Protein AF-A0A200HYK9-F1 (afdb_monomer)

Nearest PDB structures (foldseek):
  7tut-assembly1_6  TM=2.376E-01  e=6.939E+00  Canis lupus

pLDDT: mean 92.22, std 7.1, range [61.53, 98.75]

Organism: NCBI:txid44008

Foldseek 3Di:
DVLLVVLLVVLLVLLQQLLVQLVVQLVVQCVPPVPDCCSNHLVSLCCRQPVVVVVVCVVVVPDWPQDQDPVLVVVLVVLLVVVLVVCCVPPVDPVLNVVLVSLLSNLVRNLCSLVGPSLRSNVVPDVDLLVSLQSSQCSCLCSNPVVDDPVCSVPPSSVLSSVQSVVCVVPVHNSVSSSVRSVVSSVVVVD

Solvent-accessible surface area (backbone atoms only — not comparable to full-atom values): 9661 Å² total; per-residue (Å²): 109,72,67,48,54,50,37,51,53,51,41,52,50,51,36,44,52,23,44,52,40,27,54,53,38,26,58,55,25,47,76,77,37,80,83,43,63,56,57,30,47,39,49,19,40,37,48,18,38,34,48,44,54,51,50,53,33,58,74,71,65,57,84,63,85,63,71,74,51,74,66,46,50,51,51,53,53,50,52,52,53,49,52,36,51,52,47,34,72,76,67,70,39,70,69,61,34,53,49,47,54,38,33,43,50,48,21,49,15,48,35,41,36,43,53,25,44,38,30,44,52,37,48,77,67,39,92,50,64,69,57,33,24,53,51,36,10,47,43,47,17,53,45,53,38,60,91,50,62,67,65,55,24,59,69,50,38,26,54,49,29,36,52,36,35,50,42,23,68,79,67,76,32,52,61,64,27,22,53,54,46,18,48,50,55,46,50,73,70,76,105

Radius of gyration: 16.59 Å; Cα contacts (8 Å, |Δi|>4): 219; chains: 1; bounding box: 38×35×44 Å

InterPro domains:
  IPR003675 CAAX prenyl protease 2/Lysostaphin resistance protein A-like domain [PF02517] (95-187)

Sequence (191 aa):
MKNFIESILYSLSLSIISGLFVVLTMLVSKIYFFDDIFFQMSVPTVISIFLIPYMINRYHKIRYTCYISSRNIIVVLTSMCISFFVVYLVYNQANLVLLCFHFFLVAISEEYLYRGIIYFRLSEEIKSEIFVVLISSCIFAFFGHMGEPFYYNLIYRFPLGILFGFLRVKTGGITYPIIVHAFYNIIITIW

Secondary structure (DSSP, 8-state):
-HHHHHHHHHHHHHHHHHHHHHHHHHHHHHHH-TT-HIIIIIHHHIIIIIIHHHHHHHHTT--------HHHHHHHHHHHHHHHHHHHHHH--HHHHHHHHHHHHHHHHHHIIIIIIIIHHHHHH-S-HHHHHHHHHHIIIIITTTTS-HHHIIIIIHHHHHHHHHHHHHHTSSHHHHHHHHHHHHHHHH-

Structure (mmCIF, N/CA/C/O backbone):
data_AF-A0A200HYK9-F1
#
_entry.id   AF-A0A200HYK9-F1
#
loop_
_atom_site.group_PDB
_atom_site.id
_atom_site.type_symbol
_atom_site.label_atom_id
_atom_site.label_alt_id
_atom_site.label_comp_id
_atom_site.label_asym_id
_atom_site.label_entity_id
_atom_site.label_seq_id
_atom_site.pdbx_PDB_ins_code
_atom_site.Cartn_x
_atom_site.Cartn_y
_atom_site.Cartn_z
_atom_site.occupancy
_atom_site.B_iso_or_equiv
_atom_site.auth_seq_id
_atom_site.auth_comp_id
_atom_site.auth_asym_id
_atom_site.auth_atom_id
_atom_site.pdbx_PDB_model_num
ATOM 1 N N . MET A 1 1 ? -17.501 7.248 20.341 1.00 62.69 1 MET A N 1
ATOM 2 C CA . MET A 1 1 ? -17.530 8.252 19.248 1.00 62.69 1 MET A CA 1
ATOM 3 C C . MET A 1 1 ? -16.230 9.038 19.136 1.00 62.69 1 MET A C 1
ATOM 5 O O . MET A 1 1 ? -15.696 9.075 18.039 1.00 62.69 1 MET A O 1
ATOM 9 N N . LYS A 1 2 ? -15.693 9.616 20.223 1.00 71.88 2 LYS A N 1
ATOM 10 C CA . LYS A 1 2 ? -14.427 10.375 20.193 1.00 71.88 2 LYS A CA 1
ATOM 11 C C . LYS A 1 2 ? -13.252 9.576 19.590 1.00 71.88 2 LYS A C 1
ATOM 13 O O . LYS A 1 2 ? -12.681 10.010 18.599 1.00 71.88 2 LYS A O 1
ATOM 18 N N . ASN A 1 3 ? -13.014 8.358 20.079 1.00 84.12 3 ASN A N 1
ATOM 19 C CA . ASN A 1 3 ? -11.918 7.498 19.605 1.00 84.12 3 ASN A CA 1
ATOM 20 C C . ASN A 1 3 ? -12.062 7.058 18.132 1.00 84.12 3 ASN A C 1
ATOM 22 O O . ASN A 1 3 ? -11.078 6.984 17.402 1.00 84.12 3 ASN A O 1
ATOM 26 N N . PHE A 1 4 ? -13.295 6.839 17.661 1.00 88.62 4 PHE A N 1
ATOM 27 C CA . PHE A 1 4 ? -13.579 6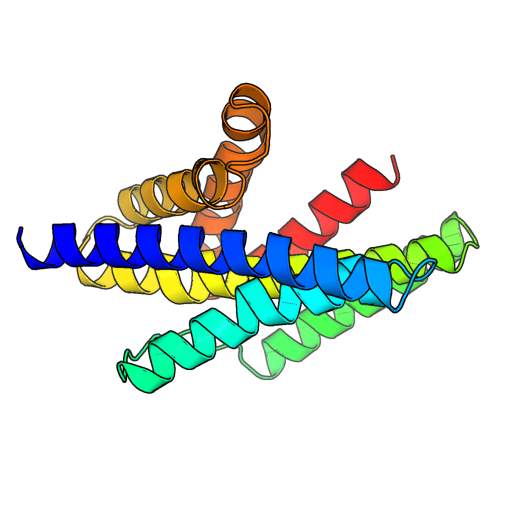.522 16.255 1.00 88.62 4 PHE A CA 1
ATOM 28 C C . PHE A 1 4 ? -13.198 7.677 15.318 1.00 88.62 4 PHE A C 1
ATOM 30 O O . PHE A 1 4 ? -12.522 7.463 14.312 1.00 88.62 4 PHE A O 1
ATOM 37 N N . ILE A 1 5 ? -13.595 8.907 15.664 1.00 91.75 5 ILE A N 1
ATOM 38 C CA . ILE A 1 5 ? -13.244 10.102 14.883 1.00 91.75 5 ILE A CA 1
ATOM 39 C C . ILE A 1 5 ? -11.724 10.289 14.878 1.00 91.75 5 ILE A C 1
ATOM 41 O O . ILE A 1 5 ? -11.141 10.517 13.822 1.00 91.75 5 ILE A O 1
ATOM 45 N N . GLU A 1 6 ? -11.073 10.126 16.030 1.00 92.06 6 GLU A N 1
ATOM 46 C CA . GLU A 1 6 ? -9.612 10.195 16.141 1.00 92.06 6 GLU A CA 1
ATOM 47 C C . GLU A 1 6 ? -8.914 9.148 15.258 1.00 92.06 6 GLU A C 1
ATOM 49 O O . GLU A 1 6 ? -7.945 9.475 14.578 1.00 92.06 6 GLU A O 1
ATOM 54 N N . SER A 1 7 ? -9.425 7.914 15.194 1.00 92.31 7 SER A N 1
ATOM 55 C CA . SER A 1 7 ? -8.889 6.862 14.319 1.00 92.31 7 SER A CA 1
ATOM 56 C C . SER A 1 7 ? -8.980 7.225 12.833 1.00 92.31 7 SER A C 1
ATOM 58 O O . SER A 1 7 ? -8.033 6.993 12.074 1.00 92.31 7 SER A O 1
ATOM 60 N N . ILE A 1 8 ? -10.104 7.804 12.403 1.00 95.00 8 ILE A N 1
ATOM 61 C CA . ILE A 1 8 ? -10.274 8.264 11.020 1.00 95.00 8 ILE A CA 1
ATOM 62 C C . ILE A 1 8 ? -9.328 9.428 10.728 1.00 95.00 8 ILE A C 1
ATOM 64 O O . ILE A 1 8 ? -8.588 9.371 9.749 1.00 95.00 8 ILE A O 1
ATOM 68 N N . LEU A 1 9 ? -9.305 10.453 11.584 1.00 95.56 9 LEU A N 1
ATOM 69 C CA . LEU A 1 9 ? -8.444 11.625 11.406 1.00 95.56 9 LEU A CA 1
ATOM 70 C C . LEU A 1 9 ? -6.967 11.238 11.363 1.00 95.56 9 LEU A C 1
ATOM 72 O O . LEU A 1 9 ? -6.229 11.737 10.515 1.00 95.56 9 LEU A O 1
ATOM 76 N N . TYR A 1 10 ? -6.546 10.312 12.224 1.00 94.25 10 TYR A N 1
ATOM 77 C CA . TYR A 1 10 ? -5.194 9.771 12.205 1.00 94.25 10 TYR A CA 1
ATOM 78 C C . TYR A 1 10 ? -4.878 9.091 10.867 1.00 94.25 10 TYR A C 1
ATOM 80 O O . TYR A 1 10 ? -3.865 9.393 10.241 1.00 94.25 10 TYR A O 1
ATOM 88 N N . SER A 1 11 ? -5.774 8.221 10.396 1.00 95.88 11 SER A N 1
ATOM 89 C CA . SER A 1 11 ? -5.596 7.476 9.143 1.00 95.88 11 SER A CA 1
ATOM 90 C C . SER A 1 11 ? -5.521 8.393 7.919 1.00 95.88 11 SER A C 1
ATOM 92 O O . SER A 1 11 ? -4.668 8.205 7.052 1.00 95.88 11 SER A O 1
ATOM 94 N N . LEU A 1 12 ? -6.379 9.417 7.871 1.00 97.25 12 LEU A N 1
ATOM 95 C CA . LEU A 1 12 ? -6.357 10.448 6.834 1.00 97.25 12 LEU A CA 1
ATOM 96 C C . LEU A 1 12 ? -5.060 11.258 6.881 1.00 97.25 12 LEU A C 1
ATOM 98 O O . LEU A 1 12 ? -4.411 11.435 5.853 1.00 97.25 12 LEU A O 1
ATOM 102 N N . SER A 1 13 ? -4.656 11.699 8.075 1.00 95.75 13 SER A N 1
ATOM 103 C CA . SER A 1 13 ? -3.422 12.468 8.264 1.00 95.75 13 SER A CA 1
ATOM 104 C C . SER A 1 13 ? -2.206 11.677 7.796 1.00 95.75 13 SER A C 1
ATOM 106 O O . SER A 1 13 ? -1.368 12.214 7.081 1.00 95.75 13 SER A O 1
ATOM 108 N N . LEU A 1 14 ? -2.135 10.390 8.139 1.00 95.56 14 LEU A N 1
ATOM 109 C CA . LEU A 1 14 ? -1.039 9.515 7.740 1.00 95.56 14 LEU A CA 1
ATOM 110 C C . LEU A 1 14 ? -0.962 9.361 6.214 1.00 95.56 14 LEU A C 1
ATOM 112 O O . LEU A 1 14 ? 0.115 9.503 5.645 1.00 95.56 14 LEU A O 1
ATOM 116 N N . SER A 1 15 ? -2.105 9.146 5.553 1.00 96.94 15 SER A N 1
ATOM 117 C CA . SER A 1 15 ? -2.190 9.051 4.090 1.00 96.94 15 SER A CA 1
ATOM 118 C C . SER A 1 15 ? -1.735 10.343 3.402 1.00 96.94 15 SER A C 1
ATOM 120 O O . SER A 1 15 ? -0.942 10.286 2.464 1.00 96.94 15 SER A O 1
ATOM 122 N N . ILE A 1 16 ? -2.194 11.504 3.885 1.00 96.81 16 ILE A N 1
ATOM 123 C CA . ILE A 1 16 ? -1.840 12.816 3.323 1.00 96.81 16 ILE A CA 1
ATOM 124 C C . ILE A 1 16 ? -0.355 13.114 3.537 1.00 96.81 16 ILE A C 1
ATOM 126 O O . ILE A 1 16 ? 0.330 13.512 2.597 1.00 96.81 16 ILE A O 1
ATOM 130 N N . ILE A 1 17 ? 0.160 12.900 4.752 1.00 96.12 17 ILE A N 1
ATOM 131 C CA . ILE A 1 17 ? 1.575 13.117 5.073 1.00 96.12 17 ILE A CA 1
ATOM 132 C C . ILE A 1 17 ? 2.447 12.236 4.177 1.00 96.12 17 ILE A C 1
ATOM 134 O O . ILE A 1 17 ? 3.357 12.751 3.533 1.00 96.12 17 ILE A O 1
ATOM 138 N N . SER A 1 18 ? 2.148 10.939 4.065 1.00 96.38 18 SER A N 1
ATOM 139 C CA . SER A 1 18 ? 2.880 10.045 3.163 1.00 96.38 18 SER A CA 1
ATOM 140 C C . SER A 1 18 ? 2.847 10.523 1.714 1.00 96.38 18 SER A C 1
ATOM 142 O O . SER A 1 18 ? 3.901 10.579 1.088 1.00 96.38 18 SER A O 1
ATOM 144 N N . GLY A 1 19 ? 1.686 10.934 1.194 1.00 95.12 19 GLY A N 1
ATOM 145 C CA . GLY A 1 19 ? 1.567 11.466 -0.168 1.00 95.12 19 GLY A CA 1
ATOM 146 C C . GLY A 1 19 ? 2.400 12.733 -0.400 1.00 95.12 19 GLY A C 1
ATOM 147 O O . GLY A 1 19 ? 3.098 12.839 -1.408 1.00 95.12 19 GLY A O 1
ATOM 148 N N . LEU A 1 20 ? 2.407 13.667 0.556 1.00 95.38 20 LEU A N 1
ATOM 149 C CA . LEU A 1 20 ? 3.252 14.866 0.490 1.00 95.38 20 LEU A CA 1
ATOM 150 C C . LEU A 1 20 ? 4.740 14.506 0.456 1.00 95.38 20 LEU A C 1
ATOM 152 O O . LEU A 1 20 ? 5.492 15.054 -0.352 1.00 95.38 20 LEU A O 1
ATOM 156 N N . PHE A 1 21 ? 5.169 13.563 1.296 1.00 96.19 21 PHE A N 1
ATOM 157 C CA . PHE A 1 21 ? 6.554 13.103 1.297 1.00 96.19 21 PHE A CA 1
ATOM 158 C C . PHE A 1 21 ? 6.932 12.369 0.011 1.00 96.19 21 PHE A C 1
ATOM 160 O O . PHE A 1 21 ? 8.051 12.570 -0.456 1.00 96.19 21 PHE A O 1
ATOM 167 N N . VAL A 1 22 ? 6.021 11.602 -0.606 1.00 95.31 22 VAL A N 1
ATOM 168 C CA . VAL A 1 22 ? 6.262 10.995 -1.928 1.00 95.31 22 VAL A CA 1
ATOM 169 C C . VAL A 1 22 ? 6.607 12.090 -2.930 1.00 95.31 22 VAL A C 1
ATOM 171 O O . VAL A 1 22 ? 7.671 12.042 -3.536 1.00 95.31 22 VAL A O 1
ATOM 174 N N . VAL A 1 23 ? 5.774 13.128 -3.048 1.00 93.94 23 VAL A N 1
ATOM 175 C CA . VAL A 1 23 ? 6.011 14.223 -4.003 1.00 93.94 23 VAL A CA 1
ATOM 176 C C . VAL A 1 23 ? 7.339 14.931 -3.722 1.00 93.94 23 VAL A C 1
ATOM 178 O O . VAL A 1 23 ? 8.138 15.126 -4.636 1.00 93.94 23 VAL A O 1
ATOM 181 N N . LEU A 1 24 ? 7.612 15.281 -2.462 1.00 94.56 24 LEU A N 1
ATOM 182 C CA . LEU A 1 24 ? 8.854 15.961 -2.082 1.00 94.56 24 LEU A CA 1
ATOM 183 C C . LEU A 1 24 ? 10.093 15.109 -2.377 1.00 94.56 24 LEU A C 1
ATOM 185 O O . LEU A 1 24 ? 11.069 15.607 -2.937 1.00 94.56 24 LEU A O 1
ATOM 189 N N . THR A 1 25 ? 10.058 13.824 -2.026 1.00 94.00 25 THR A N 1
ATOM 190 C CA . THR A 1 25 ? 11.190 12.918 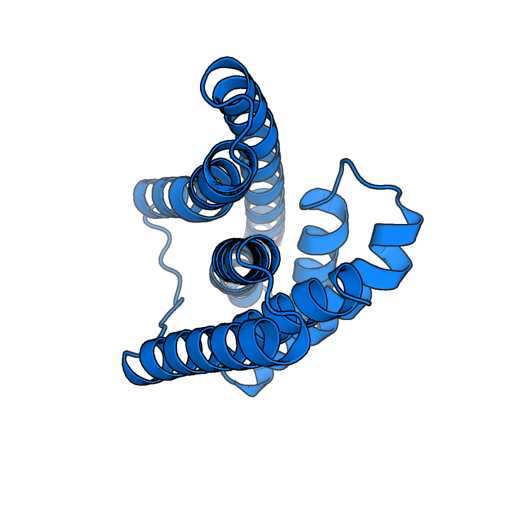-2.248 1.00 94.00 25 THR A CA 1
ATOM 191 C C . THR A 1 25 ? 11.396 12.633 -3.730 1.00 94.00 25 THR A C 1
ATOM 193 O O . THR A 1 25 ? 12.539 12.662 -4.173 1.00 94.00 25 THR A O 1
ATOM 196 N N . MET A 1 26 ? 10.332 12.481 -4.523 1.00 92.75 26 MET A N 1
ATOM 197 C CA . MET A 1 26 ? 10.425 12.359 -5.982 1.00 92.75 26 MET A CA 1
ATOM 198 C C . MET A 1 26 ? 11.044 13.603 -6.630 1.00 92.75 26 MET A C 1
ATOM 200 O O . MET A 1 26 ? 11.904 13.472 -7.500 1.00 92.75 26 MET A O 1
ATOM 204 N N . LEU A 1 27 ? 10.666 14.811 -6.189 1.00 92.94 27 LEU A N 1
ATOM 205 C CA . LEU A 1 27 ? 11.262 16.061 -6.681 1.00 92.94 27 LEU A CA 1
ATOM 206 C C . LEU A 1 27 ? 12.766 16.116 -6.399 1.00 92.94 27 LEU A C 1
ATOM 208 O O . LEU A 1 27 ? 13.545 16.433 -7.296 1.00 92.94 27 LEU A O 1
ATOM 212 N N . VAL A 1 28 ? 13.180 15.763 -5.179 1.00 92.50 28 VAL A N 1
ATOM 213 C CA . VAL A 1 28 ? 14.600 15.691 -4.811 1.00 92.50 28 VAL A CA 1
ATOM 214 C C . VAL A 1 28 ? 15.315 14.619 -5.633 1.00 92.50 28 VAL A C 1
ATOM 216 O O . VAL A 1 28 ? 16.359 14.892 -6.216 1.00 92.50 28 VAL A O 1
ATOM 219 N N . SER A 1 29 ? 14.754 13.413 -5.738 1.00 92.00 29 SER A N 1
ATOM 220 C CA . SER A 1 29 ? 15.366 12.316 -6.494 1.00 92.00 29 SER A CA 1
ATOM 221 C C . SER A 1 29 ? 15.543 12.656 -7.973 1.00 92.00 29 SER A C 1
ATOM 223 O O . SER A 1 29 ? 16.582 12.332 -8.542 1.00 92.00 29 SER A O 1
ATOM 225 N N . LYS A 1 30 ? 14.602 13.388 -8.580 1.00 89.06 30 LYS A N 1
ATOM 226 C CA . LYS A 1 30 ? 14.710 13.844 -9.970 1.00 89.06 30 LYS A CA 1
ATOM 227 C C . LYS A 1 30 ? 15.889 14.797 -10.210 1.00 89.06 30 LYS A C 1
ATOM 229 O O . LYS A 1 30 ? 16.447 14.781 -11.298 1.00 89.06 30 LYS A O 1
ATOM 234 N N . ILE A 1 31 ? 16.287 15.596 -9.215 1.00 89.44 31 ILE A N 1
ATOM 235 C CA . ILE A 1 31 ? 17.437 16.516 -9.318 1.00 89.44 31 ILE A CA 1
ATOM 236 C C . ILE A 1 31 ? 18.770 15.752 -9.335 1.00 89.44 31 ILE A C 1
ATOM 238 O O . ILE A 1 31 ? 19.725 16.209 -9.956 1.00 89.44 31 ILE A O 1
ATOM 242 N N . TYR A 1 32 ? 18.852 14.607 -8.652 1.00 87.19 32 TYR A N 1
ATOM 243 C CA . TYR A 1 32 ? 20.112 13.875 -8.472 1.00 87.19 32 TYR A CA 1
ATOM 244 C C . TYR A 1 32 ? 20.246 12.621 -9.352 1.00 87.19 32 TYR A C 1
ATOM 246 O O . TYR A 1 32 ? 21.368 12.208 -9.632 1.00 87.19 32 TYR A O 1
ATOM 254 N N . PHE A 1 33 ? 19.140 12.017 -9.802 1.00 84.56 33 PHE A N 1
ATOM 255 C CA . PHE A 1 33 ? 19.125 10.699 -10.457 1.00 84.56 33 PHE A CA 1
ATOM 256 C C . PHE A 1 33 ? 18.326 10.699 -11.773 1.00 84.56 33 PHE A C 1
ATOM 258 O O . PHE A 1 33 ? 17.421 9.886 -11.942 1.00 84.56 33 PHE A O 1
ATOM 265 N N . PHE A 1 34 ? 18.652 11.612 -12.695 1.00 69.00 34 PHE A N 1
ATOM 266 C CA . PHE A 1 34 ? 17.854 11.983 -13.882 1.00 69.00 34 PHE A CA 1
ATOM 267 C C . PHE A 1 34 ? 17.316 10.850 -14.775 1.00 69.00 34 PHE A C 1
ATOM 269 O O . PHE A 1 34 ? 16.242 11.037 -15.347 1.00 69.00 34 PHE A O 1
ATOM 276 N N . ASP A 1 35 ? 17.965 9.682 -14.838 1.00 76.62 35 ASP A N 1
ATOM 277 C CA . ASP A 1 35 ? 17.578 8.609 -15.773 1.00 76.62 35 ASP A CA 1
ATOM 278 C C . ASP A 1 35 ? 17.147 7.289 -15.106 1.00 76.62 35 ASP A C 1
ATOM 280 O O . ASP A 1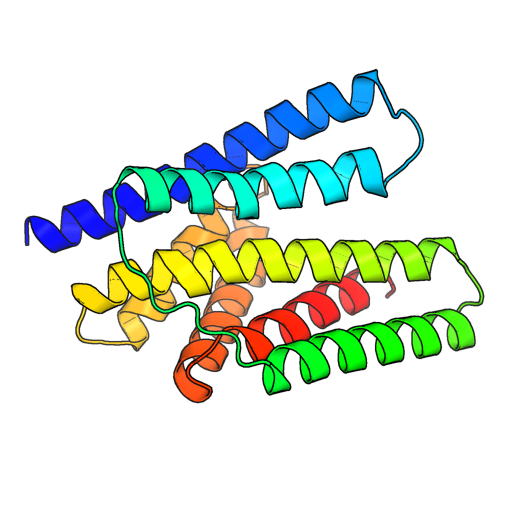 35 ? 16.673 6.383 -15.792 1.00 76.62 35 ASP A O 1
ATOM 284 N N . ASP A 1 36 ? 17.274 7.148 -13.781 1.00 83.12 36 ASP A N 1
ATOM 285 C CA . ASP A 1 36 ? 16.998 5.872 -13.110 1.00 83.12 36 ASP A CA 1
ATOM 286 C C . ASP A 1 36 ? 15.620 5.849 -12.428 1.00 83.12 36 ASP A C 1
ATOM 288 O O . ASP A 1 36 ? 15.402 6.448 -11.367 1.00 83.12 36 ASP A O 1
ATOM 292 N N . ILE A 1 37 ? 14.690 5.091 -13.020 1.00 80.00 37 ILE A N 1
ATOM 293 C CA . ILE A 1 37 ? 13.327 4.892 -12.507 1.00 80.00 37 ILE A CA 1
ATOM 294 C C . ILE A 1 37 ? 13.312 4.327 -11.080 1.00 80.00 37 ILE A C 1
ATOM 296 O O . ILE A 1 37 ? 12.415 4.636 -10.290 1.00 80.00 37 ILE A O 1
ATOM 300 N N . PHE A 1 38 ? 14.312 3.521 -10.712 1.00 85.06 38 PHE A N 1
ATOM 301 C CA . PHE A 1 38 ? 14.412 2.954 -9.379 1.00 85.06 38 PHE A CA 1
ATOM 302 C C . PHE A 1 38 ? 14.604 4.057 -8.335 1.00 85.06 38 PHE A C 1
ATOM 304 O O . PHE A 1 38 ? 13.843 4.129 -7.364 1.00 85.06 38 PHE A O 1
ATOM 311 N N . PHE A 1 39 ? 15.562 4.954 -8.567 1.00 87.25 39 PHE A N 1
ATOM 312 C CA . PHE A 1 39 ? 15.846 6.064 -7.661 1.00 87.25 39 PHE A CA 1
ATOM 313 C C . PHE A 1 39 ? 14.791 7.168 -7.724 1.00 87.25 39 PHE A C 1
ATOM 315 O O . PHE A 1 39 ? 14.532 7.797 -6.705 1.00 87.25 39 PHE A O 1
ATOM 322 N N . GLN A 1 40 ? 14.144 7.384 -8.870 1.00 88.94 40 GLN A N 1
ATOM 323 C CA . GLN A 1 40 ? 13.115 8.420 -9.005 1.00 88.94 40 GLN A CA 1
ATOM 324 C C . GLN A 1 40 ? 11.744 8.027 -8.458 1.00 88.94 40 GLN A C 1
ATOM 326 O O . GLN A 1 40 ? 10.992 8.908 -8.051 1.00 88.94 40 GLN A O 1
ATOM 331 N N . MET A 1 41 ? 11.399 6.736 -8.463 1.00 88.31 41 MET A N 1
ATOM 332 C CA . MET A 1 41 ? 10.046 6.275 -8.123 1.00 88.31 41 MET A CA 1
ATOM 333 C C . MET A 1 41 ? 10.052 5.303 -6.940 1.00 88.31 41 MET A C 1
ATOM 335 O O . MET A 1 41 ? 9.348 5.513 -5.951 1.00 88.31 41 MET A O 1
ATOM 339 N N . SER A 1 42 ? 10.856 4.234 -7.008 1.00 92.94 42 SER A N 1
ATOM 340 C CA . SER A 1 42 ? 10.825 3.156 -6.003 1.00 92.94 42 SER A CA 1
ATOM 341 C C . SER A 1 42 ? 11.303 3.638 -4.639 1.00 92.94 42 SER A C 1
ATOM 343 O O . SER A 1 42 ? 10.620 3.440 -3.636 1.00 92.94 42 SER A O 1
ATOM 345 N N . VAL A 1 43 ? 12.468 4.290 -4.603 1.00 92.81 43 VAL A N 1
ATOM 346 C CA . VAL A 1 43 ? 13.076 4.773 -3.357 1.00 92.81 43 VAL A CA 1
ATOM 347 C C . VAL A 1 43 ? 12.184 5.820 -2.665 1.00 92.81 43 VAL A C 1
ATOM 349 O O . VAL A 1 43 ? 11.855 5.608 -1.494 1.00 92.81 43 VAL A O 1
ATOM 352 N N . PRO A 1 44 ? 11.700 6.876 -3.354 1.00 95.06 44 PRO A N 1
ATOM 353 C CA . PRO A 1 44 ? 10.706 7.806 -2.814 1.00 95.06 44 PRO A CA 1
ATOM 354 C C . PRO A 1 44 ? 9.468 7.130 -2.231 1.00 95.06 44 PRO A C 1
ATOM 356 O O . PRO A 1 44 ? 9.038 7.479 -1.129 1.00 95.06 44 PRO A O 1
ATOM 359 N N . THR A 1 45 ? 8.931 6.125 -2.927 1.00 94.75 45 THR A N 1
ATOM 360 C CA . THR A 1 45 ? 7.742 5.391 -2.478 1.00 94.75 45 THR A CA 1
ATOM 361 C C . THR A 1 45 ? 8.011 4.628 -1.184 1.00 94.75 45 THR A C 1
ATOM 363 O O . THR A 1 45 ? 7.261 4.768 -0.219 1.00 94.75 45 THR A O 1
ATOM 366 N N . VAL A 1 46 ? 9.109 3.870 -1.113 1.00 96.56 46 VAL A N 1
ATOM 367 C CA . VAL A 1 46 ? 9.470 3.107 0.093 1.00 96.56 46 VAL A CA 1
ATOM 368 C C . VAL A 1 46 ? 9.738 4.046 1.271 1.00 96.56 46 VAL A C 1
ATOM 370 O O . VAL A 1 46 ? 9.228 3.828 2.370 1.00 96.56 46 VAL A O 1
ATOM 373 N N . ILE A 1 47 ? 10.490 5.128 1.067 1.00 95.62 47 ILE A N 1
ATOM 374 C CA . ILE A 1 47 ? 10.760 6.097 2.137 1.00 95.62 47 ILE A CA 1
ATOM 375 C C . ILE A 1 47 ? 9.445 6.700 2.651 1.00 95.62 47 ILE A C 1
ATOM 377 O O . ILE A 1 47 ? 9.194 6.738 3.855 1.00 95.62 47 ILE A O 1
ATOM 381 N N . SER A 1 48 ? 8.576 7.132 1.746 1.00 96.69 48 SER A N 1
ATOM 382 C CA . SER A 1 48 ? 7.440 7.976 2.111 1.00 96.69 48 SER A CA 1
ATOM 383 C C . SER A 1 48 ? 6.206 7.200 2.565 1.00 96.69 48 SER A C 1
ATOM 385 O O . SER A 1 48 ? 5.488 7.648 3.460 1.00 96.69 48 SER A O 1
ATOM 387 N N . ILE A 1 49 ? 5.956 6.029 1.978 1.00 96.69 49 ILE A N 1
ATOM 388 C CA . ILE A 1 49 ? 4.768 5.211 2.261 1.00 96.69 49 ILE A CA 1
ATOM 389 C C . ILE A 1 49 ? 5.082 4.099 3.271 1.00 96.69 49 ILE A C 1
ATOM 391 O O . ILE A 1 49 ? 4.219 3.736 4.066 1.00 96.69 49 ILE A O 1
ATOM 395 N N . PHE A 1 50 ? 6.317 3.590 3.320 1.00 95.69 50 PHE A N 1
ATOM 396 C CA . PHE A 1 50 ? 6.695 2.566 4.298 1.00 95.69 50 PHE A CA 1
ATOM 397 C C . PHE A 1 50 ? 7.423 3.157 5.513 1.00 95.69 50 PHE A C 1
ATOM 399 O O . PHE A 1 50 ? 6.959 3.011 6.650 1.00 95.69 50 PHE A O 1
ATOM 406 N N . LEU A 1 51 ? 8.561 3.829 5.298 1.00 95.25 51 LEU A N 1
ATOM 407 C CA . LEU A 1 51 ? 9.456 4.226 6.391 1.00 95.25 51 LEU A CA 1
ATOM 408 C C . LEU A 1 51 ? 8.860 5.341 7.260 1.00 95.25 51 LEU A C 1
ATOM 410 O O . LEU A 1 51 ? 8.893 5.233 8.485 1.00 95.25 51 LEU A O 1
ATOM 414 N N . ILE A 1 52 ? 8.279 6.381 6.659 1.00 94.94 52 ILE A N 1
ATOM 415 C CA . ILE A 1 52 ? 7.686 7.495 7.413 1.00 94.94 52 ILE A CA 1
ATOM 416 C C . ILE A 1 52 ? 6.523 7.028 8.301 1.00 94.94 52 ILE A C 1
ATOM 418 O O . ILE A 1 52 ? 6.582 7.273 9.510 1.00 94.94 52 ILE A O 1
ATOM 422 N N . PRO A 1 53 ? 5.513 6.292 7.797 1.00 94.25 53 PRO A N 1
ATOM 423 C CA . PRO A 1 53 ? 4.463 5.744 8.652 1.00 94.25 53 PRO A CA 1
ATOM 424 C C . PRO A 1 53 ? 4.979 4.827 9.754 1.00 94.25 53 PRO A C 1
ATOM 426 O O . PRO A 1 53 ? 4.500 4.898 10.887 1.00 94.25 53 PRO A O 1
ATOM 429 N N . TYR A 1 54 ? 5.992 4.005 9.459 1.00 93.31 54 TYR A N 1
ATOM 430 C CA . TYR A 1 54 ? 6.663 3.199 10.475 1.00 93.31 54 TYR A CA 1
ATOM 431 C C . TYR A 1 54 ? 7.275 4.070 11.584 1.00 93.31 54 TYR A C 1
ATOM 433 O O . TYR A 1 54 ? 7.061 3.800 12.768 1.00 93.31 54 TYR A O 1
ATOM 441 N N . MET A 1 55 ? 7.998 5.134 11.224 1.00 93.38 55 MET A N 1
ATOM 442 C CA . MET A 1 55 ? 8.621 6.050 12.183 1.00 93.38 55 MET A CA 1
ATOM 443 C C . MET A 1 55 ? 7.586 6.797 13.028 1.00 93.38 55 MET A C 1
ATOM 445 O O . MET A 1 55 ? 7.737 6.855 14.249 1.00 93.38 55 MET A O 1
ATOM 449 N N . ILE A 1 56 ? 6.520 7.316 12.409 1.00 93.19 56 ILE A N 1
ATOM 450 C CA . ILE A 1 56 ? 5.429 8.015 13.104 1.00 93.19 56 ILE A CA 1
ATOM 451 C C . ILE A 1 56 ? 4.760 7.072 14.109 1.00 93.19 56 ILE A C 1
ATOM 453 O O . ILE A 1 56 ? 4.644 7.406 15.290 1.00 93.19 56 ILE A O 1
ATOM 457 N N . ASN A 1 57 ? 4.379 5.864 13.690 1.00 90.31 57 ASN A N 1
ATOM 458 C CA . ASN A 1 57 ? 3.773 4.890 14.598 1.00 90.31 57 ASN A CA 1
ATOM 459 C C . ASN A 1 57 ? 4.705 4.496 15.742 1.00 90.31 57 ASN A C 1
ATOM 461 O O . ASN A 1 57 ? 4.266 4.394 16.889 1.00 90.31 57 ASN A O 1
ATOM 465 N N . ARG A 1 58 ? 5.997 4.300 15.450 1.00 89.00 58 ARG A N 1
ATOM 466 C CA . ARG A 1 58 ? 7.006 3.984 16.466 1.00 89.00 58 ARG A CA 1
ATOM 467 C C . ARG A 1 58 ? 7.142 5.113 17.487 1.00 89.00 58 ARG A C 1
ATOM 469 O O . ARG A 1 58 ? 7.201 4.830 18.681 1.00 89.00 58 ARG A O 1
ATOM 476 N N . TYR A 1 59 ? 7.158 6.367 17.036 1.00 89.81 59 TYR A N 1
ATOM 477 C CA . TYR A 1 59 ? 7.213 7.545 17.903 1.00 89.81 59 TYR A CA 1
ATOM 478 C C . TYR A 1 59 ? 5.985 7.635 18.819 1.00 89.81 59 TYR A C 1
ATOM 480 O O . TYR A 1 59 ? 6.126 7.785 20.032 1.00 89.81 59 TYR A O 1
ATOM 488 N N . HIS A 1 60 ? 4.785 7.433 18.266 1.00 86.81 60 HIS A N 1
ATOM 489 C CA . HIS A 1 60 ? 3.536 7.414 19.034 1.00 86.81 60 HIS A CA 1
ATOM 490 C C . HIS A 1 60 ? 3.308 6.120 19.832 1.00 86.81 60 HIS A C 1
ATOM 492 O O . HIS A 1 60 ? 2.294 5.996 20.517 1.00 86.81 60 HIS A O 1
ATOM 498 N N . LYS A 1 61 ? 4.236 5.153 19.767 1.00 84.81 61 LYS A N 1
ATOM 499 C CA . LYS A 1 61 ? 4.129 3.823 20.394 1.00 84.81 61 LYS A CA 1
ATOM 500 C C . LYS A 1 61 ? 2.832 3.089 20.026 1.00 84.81 61 LYS A C 1
ATOM 502 O O . LYS A 1 61 ? 2.348 2.260 20.800 1.00 84.81 61 LYS A O 1
ATOM 507 N N . ILE A 1 62 ? 2.285 3.374 18.844 1.00 80.81 62 ILE A N 1
ATOM 508 C CA . ILE A 1 62 ? 1.092 2.709 18.327 1.0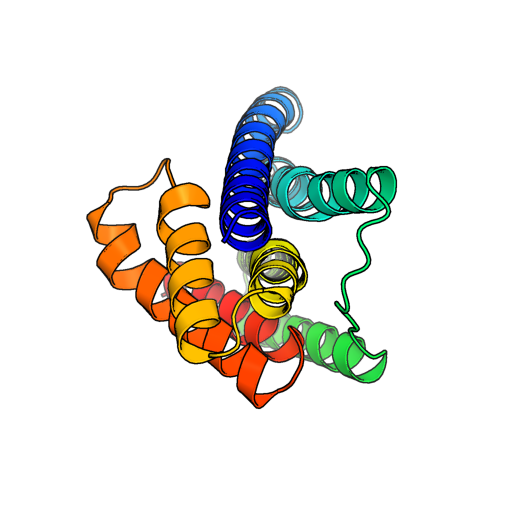0 80.81 62 ILE A CA 1
ATOM 509 C C . ILE A 1 62 ? 1.507 1.292 17.954 1.00 80.81 62 ILE A C 1
ATOM 511 O O . ILE A 1 62 ? 2.338 1.075 17.070 1.00 80.81 62 ILE A O 1
ATOM 515 N N . ARG A 1 63 ? 0.947 0.315 18.664 1.00 72.12 63 ARG A N 1
ATOM 516 C CA . ARG A 1 63 ? 1.106 -1.089 18.303 1.00 72.12 63 ARG A CA 1
ATOM 517 C C . ARG A 1 63 ? 0.104 -1.398 17.209 1.00 72.12 63 ARG A C 1
ATOM 519 O O . ARG A 1 63 ? -1.080 -1.163 17.382 1.00 72.12 63 ARG A O 1
ATOM 526 N N . TYR A 1 64 ? 0.586 -1.958 16.115 1.00 71.31 64 TYR A N 1
ATOM 527 C CA . TYR A 1 64 ? -0.251 -2.558 15.092 1.00 71.31 64 TYR A CA 1
ATOM 528 C C . TYR A 1 64 ? 0.289 -3.944 14.790 1.00 71.31 64 TYR A C 1
ATOM 530 O O . TYR A 1 64 ? 1.497 -4.192 14.819 1.00 71.31 64 TYR A O 1
ATOM 538 N N . THR A 1 65 ? -0.618 -4.873 14.522 1.00 61.53 65 THR A N 1
ATOM 539 C CA . THR A 1 65 ? -0.252 -6.240 14.157 1.00 61.53 65 THR A CA 1
ATOM 540 C C . THR A 1 65 ? -0.164 -6.336 12.639 1.00 61.53 65 THR A C 1
ATOM 542 O O . THR A 1 65 ? -1.061 -6.802 11.946 1.00 61.53 65 THR A O 1
ATOM 545 N N . CYS A 1 66 ? 0.954 -5.866 12.090 1.00 65.75 66 CYS A N 1
ATOM 546 C CA . CYS A 1 66 ? 1.354 -6.209 10.728 1.00 65.75 66 CYS A CA 1
ATOM 547 C C . CYS A 1 66 ? 2.379 -7.346 10.790 1.00 65.75 66 CYS A C 1
ATOM 549 O O . CYS A 1 66 ? 3.562 -7.156 10.517 1.00 65.75 66 CYS A O 1
ATOM 551 N N . TYR A 1 67 ? 1.939 -8.528 11.226 1.00 63.88 67 TYR A N 1
ATOM 552 C CA . TYR A 1 67 ? 2.813 -9.694 11.288 1.00 63.88 67 TYR A CA 1
ATOM 553 C C . TYR A 1 67 ? 2.876 -10.366 9.915 1.00 63.88 67 TYR A C 1
ATOM 555 O O . TYR A 1 67 ? 1.931 -11.025 9.482 1.00 63.88 67 TYR A O 1
ATOM 563 N N . ILE A 1 68 ? 4.002 -10.200 9.224 1.00 74.62 68 ILE A N 1
ATOM 564 C CA . ILE A 1 68 ? 4.352 -11.048 8.087 1.00 74.62 68 ILE A CA 1
ATOM 565 C C . ILE A 1 68 ? 5.232 -12.167 8.638 1.00 74.62 68 ILE A C 1
ATOM 567 O O . ILE A 1 68 ? 6.351 -11.923 9.084 1.00 74.62 68 ILE A O 1
ATOM 571 N N . SER A 1 69 ? 4.720 -13.396 8.632 1.00 81.75 69 SER A N 1
ATOM 572 C CA . SER A 1 69 ? 5.509 -14.559 9.040 1.00 81.75 69 SER A CA 1
ATOM 573 C C . SER A 1 69 ? 6.696 -14.779 8.092 1.00 81.75 69 SER A C 1
ATOM 575 O O . SER A 1 69 ? 6.637 -14.421 6.914 1.00 81.75 69 SER A O 1
ATOM 577 N N . SER A 1 70 ? 7.756 -15.444 8.558 1.00 82.06 70 SER A N 1
ATOM 578 C CA . SER A 1 70 ? 8.900 -15.794 7.697 1.00 82.06 70 SER A CA 1
ATOM 579 C C . SER A 1 70 ? 8.474 -16.619 6.478 1.00 82.06 70 SER A C 1
ATOM 581 O O . SER A 1 70 ? 8.975 -16.408 5.376 1.00 82.06 70 SER A O 1
ATOM 583 N N . ARG A 1 71 ? 7.475 -17.501 6.643 1.00 87.69 71 ARG A N 1
ATOM 584 C CA . ARG A 1 71 ? 6.856 -18.243 5.535 1.00 87.69 71 ARG A CA 1
ATOM 585 C C . ARG A 1 71 ? 6.252 -17.295 4.501 1.00 87.69 71 ARG A C 1
ATOM 587 O O . ARG A 1 71 ? 6.452 -17.484 3.309 1.00 87.69 71 ARG A O 1
ATOM 594 N N . ASN A 1 72 ? 5.540 -16.269 4.949 1.00 89.88 72 ASN A N 1
ATOM 595 C CA . ASN A 1 72 ? 4.915 -15.300 4.062 1.00 89.88 72 ASN A CA 1
ATOM 596 C C . ASN A 1 72 ? 5.943 -14.434 3.320 1.00 89.88 72 ASN A C 1
ATOM 598 O O . ASN A 1 72 ? 5.724 -14.132 2.152 1.00 89.88 72 ASN A O 1
ATOM 602 N N . ILE A 1 73 ? 7.072 -14.083 3.951 1.00 89.69 73 ILE A N 1
ATOM 603 C CA . ILE A 1 73 ? 8.187 -13.406 3.263 1.00 89.69 73 ILE A CA 1
ATOM 604 C C . ILE A 1 73 ? 8.703 -14.281 2.118 1.00 89.69 73 ILE A C 1
ATOM 606 O O . ILE A 1 73 ? 8.837 -13.800 0.996 1.00 89.69 73 ILE A O 1
ATOM 610 N N . ILE A 1 74 ? 8.924 -15.575 2.374 1.00 92.50 74 ILE A N 1
ATOM 611 C CA . ILE A 1 74 ? 9.352 -16.527 1.339 1.00 92.50 74 ILE A CA 1
ATOM 612 C C . ILE A 1 74 ? 8.331 -16.580 0.200 1.00 92.50 74 ILE A C 1
ATOM 614 O O . ILE A 1 74 ? 8.729 -16.571 -0.960 1.00 92.50 74 ILE A O 1
ATOM 618 N N . VAL A 1 75 ? 7.027 -16.580 0.498 1.00 93.81 75 VAL A N 1
ATOM 619 C CA . VAL A 1 75 ? 5.973 -16.569 -0.533 1.00 93.81 75 VAL A CA 1
ATOM 620 C C . VAL A 1 75 ? 6.045 -15.304 -1.397 1.00 93.81 75 VAL A C 1
ATOM 622 O O . VAL A 1 75 ? 6.012 -15.422 -2.620 1.00 93.81 75 VAL A O 1
ATOM 625 N N . VAL A 1 76 ? 6.207 -14.114 -0.802 1.00 93.62 76 VAL A N 1
ATOM 626 C CA . VAL A 1 76 ? 6.361 -12.860 -1.568 1.00 93.62 76 VAL A CA 1
ATOM 627 C C . VAL A 1 76 ? 7.614 -12.910 -2.440 1.00 93.62 76 VAL A C 1
ATOM 629 O O . VAL A 1 76 ? 7.520 -12.681 -3.644 1.00 93.62 76 VAL A O 1
ATOM 632 N N . LEU A 1 77 ? 8.767 -13.275 -1.874 1.00 94.44 77 LEU A N 1
ATOM 633 C CA . LEU A 1 77 ? 10.026 -13.362 -2.622 1.00 94.44 77 LEU A CA 1
ATOM 634 C C . LEU A 1 77 ? 9.939 -14.379 -3.764 1.00 94.44 77 LEU A C 1
ATOM 636 O O . LEU A 1 77 ? 10.360 -14.088 -4.877 1.00 94.44 77 LEU A O 1
ATOM 640 N N . THR A 1 78 ? 9.324 -15.536 -3.515 1.00 94.69 78 THR A N 1
ATOM 641 C CA . THR A 1 78 ? 9.111 -16.563 -4.542 1.00 94.69 78 THR A CA 1
ATOM 642 C C . THR A 1 78 ? 8.211 -16.033 -5.656 1.00 94.69 78 THR A C 1
ATOM 644 O O . THR A 1 78 ? 8.546 -16.188 -6.827 1.00 94.69 78 THR A O 1
ATOM 647 N N . SER A 1 79 ? 7.105 -15.357 -5.319 1.00 95.25 79 SER A N 1
ATOM 648 C CA . SER A 1 79 ? 6.215 -14.756 -6.322 1.00 95.25 79 SER A CA 1
ATOM 649 C C . SER A 1 79 ? 6.927 -13.696 -7.166 1.00 95.25 79 SER A C 1
ATOM 651 O O . SER A 1 79 ? 6.769 -13.682 -8.383 1.00 95.25 79 SER A O 1
ATOM 653 N N . MET A 1 80 ? 7.785 -12.883 -6.544 1.00 95.31 80 MET A N 1
ATOM 654 C CA . MET A 1 80 ? 8.591 -11.872 -7.222 1.00 95.31 80 MET A CA 1
ATOM 655 C C . MET A 1 80 ? 9.604 -12.510 -8.180 1.00 95.31 80 MET A C 1
ATOM 657 O O . MET A 1 80 ? 9.676 -12.120 -9.343 1.00 95.31 80 MET A O 1
ATOM 661 N N . CYS A 1 81 ? 10.329 -13.543 -7.736 1.00 94.69 81 CYS A N 1
ATOM 662 C CA . CYS A 1 81 ? 11.262 -14.290 -8.583 1.00 94.69 81 CYS A CA 1
ATOM 663 C C . CYS A 1 81 ? 10.564 -14.952 -9.780 1.00 94.69 81 CYS A C 1
ATOM 665 O O . CYS A 1 81 ? 11.089 -14.903 -10.891 1.00 94.69 81 CYS A O 1
ATOM 667 N N . ILE A 1 82 ? 9.379 -15.539 -9.573 1.00 94.81 82 ILE A N 1
ATOM 668 C CA . ILE A 1 82 ? 8.584 -16.131 -10.658 1.00 94.81 82 ILE A CA 1
ATOM 669 C C . ILE A 1 82 ? 8.184 -15.054 -11.670 1.00 94.81 82 ILE A C 1
ATOM 671 O O . ILE A 1 82 ? 8.393 -15.252 -12.865 1.00 94.81 82 ILE A O 1
ATOM 675 N N . SER A 1 83 ? 7.670 -13.904 -11.222 1.00 92.88 83 SER A N 1
ATOM 676 C CA . SER A 1 83 ? 7.319 -12.798 -12.122 1.00 92.88 83 SER A CA 1
ATOM 677 C C . SER A 1 83 ? 8.511 -12.313 -12.937 1.00 92.88 83 SER A C 1
ATOM 679 O O . SER A 1 83 ? 8.371 -12.094 -14.137 1.00 92.88 83 SER A O 1
ATOM 681 N N . PHE A 1 84 ? 9.688 -12.189 -12.320 1.00 93.12 84 PHE A N 1
ATOM 682 C CA . PHE A 1 84 ? 10.900 -11.757 -13.021 1.00 93.12 84 PHE A CA 1
ATOM 683 C C . PHE A 1 84 ? 11.296 -12.753 -14.098 1.00 93.12 84 PHE A C 1
ATOM 685 O O . PHE A 1 84 ? 11.571 -12.356 -15.226 1.00 93.12 84 PHE A O 1
ATOM 692 N N . PHE A 1 85 ? 11.288 -14.042 -13.757 1.00 92.81 85 PHE A N 1
ATOM 693 C CA . PHE A 1 85 ? 11.614 -15.103 -14.696 1.00 92.81 85 PHE A CA 1
ATOM 694 C C . PHE A 1 85 ? 10.639 -15.124 -15.878 1.00 92.81 85 PHE A C 1
ATOM 696 O O . PHE A 1 85 ? 11.074 -15.135 -17.024 1.00 92.81 85 PHE A O 1
ATOM 703 N N . VAL A 1 86 ? 9.330 -15.047 -15.619 1.00 92.00 86 VAL A N 1
ATOM 704 C CA . VAL A 1 86 ? 8.301 -15.032 -16.671 1.00 92.00 86 VAL A CA 1
ATOM 705 C C . VAL A 1 86 ? 8.443 -13.806 -17.574 1.00 92.00 86 VAL A C 1
ATOM 707 O O . VAL A 1 86 ? 8.474 -13.952 -18.793 1.00 92.00 86 VAL A O 1
ATOM 710 N N . VAL A 1 87 ? 8.570 -12.604 -17.006 1.00 91.56 87 VAL A N 1
ATOM 711 C CA . VAL A 1 87 ? 8.707 -11.368 -17.794 1.00 91.56 87 VAL A CA 1
ATOM 712 C C . VAL A 1 87 ? 9.999 -11.371 -18.608 1.00 91.56 87 VAL A C 1
ATOM 714 O O . VAL A 1 87 ? 9.982 -10.989 -19.778 1.00 91.56 87 VAL A O 1
ATOM 717 N N . TYR A 1 88 ? 11.099 -11.863 -18.035 1.00 91.25 88 TYR A N 1
ATOM 718 C CA . TYR A 1 88 ? 12.355 -12.019 -18.760 1.00 91.25 88 TYR A CA 1
ATOM 719 C C . TYR A 1 88 ? 12.221 -12.993 -19.937 1.00 91.25 88 TYR A C 1
ATOM 721 O O . TYR A 1 88 ? 12.645 -12.661 -21.039 1.00 91.25 88 TYR A O 1
ATOM 729 N N . LEU A 1 89 ? 11.590 -14.156 -19.743 1.00 91.81 89 LEU A N 1
ATOM 730 C CA . LEU A 1 89 ? 11.407 -15.140 -20.814 1.00 91.81 89 LEU A CA 1
ATOM 731 C C . LEU A 1 89 ? 10.507 -14.641 -21.950 1.00 91.81 89 LEU A C 1
ATOM 733 O O . LEU A 1 89 ? 10.787 -14.925 -23.110 1.00 91.81 89 LEU A O 1
ATOM 737 N N . VAL A 1 90 ? 9.422 -13.933 -21.625 1.00 92.00 90 VAL A N 1
ATOM 738 C CA . VAL A 1 90 ? 8.428 -13.504 -22.622 1.00 92.00 90 VAL A CA 1
ATOM 739 C C . VAL A 1 90 ? 8.912 -12.291 -23.415 1.00 92.00 90 VAL A C 1
ATOM 741 O O . VAL A 1 90 ? 8.750 -12.256 -24.632 1.00 92.00 90 VAL A O 1
ATOM 744 N N . TYR A 1 91 ? 9.507 -11.303 -22.743 1.00 90.62 91 TYR A N 1
ATOM 745 C CA . TYR A 1 91 ? 9.834 -10.018 -23.367 1.00 90.62 91 TYR A CA 1
ATOM 746 C C . TYR A 1 91 ? 11.327 -9.819 -23.626 1.00 90.62 91 TYR A C 1
ATOM 748 O O . TYR A 1 91 ? 11.686 -8.993 -24.461 1.00 90.62 91 TYR A O 1
ATOM 756 N N . ASN A 1 92 ? 12.201 -10.543 -22.920 1.00 88.25 92 ASN A N 1
ATOM 757 C CA . ASN A 1 92 ? 13.660 -10.418 -23.001 1.00 88.25 92 ASN A CA 1
ATOM 758 C C . ASN A 1 92 ? 14.173 -8.970 -22.835 1.00 88.25 92 ASN A C 1
ATOM 760 O O . ASN A 1 92 ? 15.118 -8.539 -23.495 1.00 88.25 92 ASN A O 1
ATOM 764 N N . GLN A 1 93 ? 13.534 -8.194 -21.951 1.00 85.38 93 GLN A N 1
ATOM 765 C CA . GLN A 1 93 ? 13.898 -6.804 -21.663 1.00 85.38 93 GLN A CA 1
ATOM 766 C C . GLN A 1 93 ? 14.185 -6.615 -20.173 1.00 85.38 93 GLN A C 1
ATOM 768 O O . GLN A 1 93 ? 13.289 -6.720 -19.334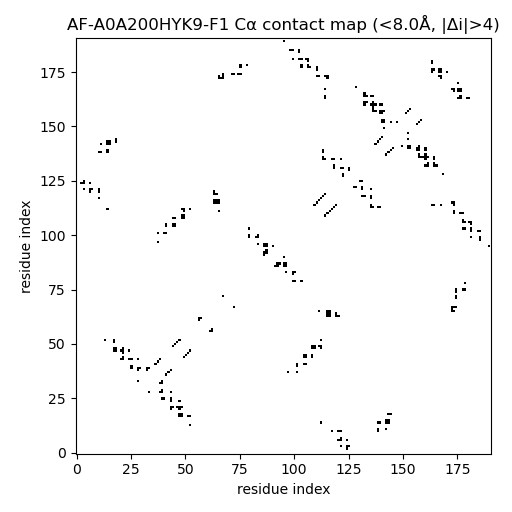 1.00 85.38 93 GLN A O 1
ATOM 773 N N . ALA A 1 94 ? 15.431 -6.265 -19.843 1.00 84.81 94 ALA A N 1
ATOM 774 C CA . ALA A 1 94 ? 15.857 -6.029 -18.462 1.00 84.81 94 ALA A CA 1
ATOM 775 C C . ALA A 1 94 ? 15.057 -4.905 -17.771 1.00 84.81 94 ALA A C 1
ATOM 777 O O . ALA A 1 94 ? 14.749 -5.005 -16.585 1.00 84.81 94 ALA A O 1
ATOM 778 N N . ASN A 1 95 ? 14.647 -3.877 -18.521 1.00 85.25 95 ASN A N 1
ATOM 779 C CA . ASN A 1 95 ? 13.868 -2.755 -17.988 1.00 85.25 95 ASN A CA 1
ATOM 780 C C . ASN A 1 95 ? 12.493 -3.192 -17.455 1.00 85.25 95 ASN A C 1
ATOM 782 O O . ASN A 1 95 ? 12.043 -2.681 -16.433 1.00 85.25 95 ASN A O 1
ATOM 786 N N . LEU A 1 96 ? 11.845 -4.178 -18.089 1.00 88.44 96 LEU A N 1
ATOM 787 C CA . LEU A 1 96 ? 10.560 -4.709 -17.621 1.00 88.44 96 LEU A CA 1
ATOM 788 C C . LEU A 1 96 ? 10.715 -5.554 -16.351 1.00 88.44 96 LEU A C 1
ATOM 790 O O . LEU A 1 96 ? 9.834 -5.554 -15.492 1.00 88.44 96 LEU A O 1
ATOM 794 N N . VAL A 1 97 ? 11.854 -6.231 -16.186 1.00 89.12 97 VAL A N 1
ATOM 795 C CA . VAL A 1 97 ? 12.181 -6.941 -14.940 1.00 89.12 97 VAL A CA 1
ATOM 796 C C . VAL A 1 97 ? 12.379 -5.945 -13.794 1.00 89.12 97 VAL A C 1
ATOM 798 O O . VAL A 1 97 ? 11.828 -6.136 -12.709 1.00 89.12 97 VAL A O 1
ATOM 801 N N . LEU A 1 98 ? 13.096 -4.842 -14.039 1.00 88.56 98 LEU A N 1
ATOM 802 C CA . LEU A 1 98 ? 13.260 -3.768 -13.054 1.00 88.56 98 LEU A CA 1
ATOM 803 C C . LEU A 1 98 ? 11.915 -3.121 -12.689 1.00 88.56 98 LEU A C 1
ATOM 805 O O . LEU A 1 98 ? 11.660 -2.831 -11.521 1.00 88.56 98 LEU A O 1
ATOM 809 N N . LEU A 1 99 ? 11.024 -2.957 -13.666 1.00 89.75 99 LEU A N 1
ATOM 810 C CA . LEU A 1 99 ? 9.672 -2.457 -13.437 1.00 89.75 99 LEU A CA 1
ATOM 811 C C . LEU A 1 99 ? 8.838 -3.410 -12.562 1.00 89.75 99 LEU A C 1
ATOM 813 O O . LEU A 1 99 ? 8.115 -2.961 -11.673 1.00 89.75 99 LEU A O 1
ATOM 817 N N . CYS A 1 100 ? 8.981 -4.727 -12.736 1.00 92.31 100 CYS A N 1
ATOM 818 C CA . CYS A 1 100 ? 8.352 -5.695 -11.836 1.00 92.31 100 CYS A CA 1
ATOM 819 C C . CYS A 1 100 ? 8.852 -5.520 -10.400 1.00 92.31 100 CYS A C 1
ATOM 821 O O . CYS A 1 100 ? 8.052 -5.530 -9.465 1.00 92.31 100 CYS A O 1
ATOM 823 N N . PHE A 1 101 ? 10.162 -5.328 -10.215 1.00 92.50 101 PHE A N 1
ATOM 824 C CA . PHE A 1 101 ? 10.726 -5.069 -8.891 1.00 92.50 101 PHE A CA 1
ATOM 825 C C . PHE A 1 101 ? 10.140 -3.801 -8.268 1.00 92.50 101 PHE A C 1
ATOM 827 O O . PHE A 1 101 ? 9.709 -3.828 -7.114 1.00 92.50 101 PHE A O 1
ATOM 834 N N . HIS A 1 102 ? 10.049 -2.723 -9.051 1.00 93.56 102 HIS A N 1
ATOM 835 C CA . HIS A 1 102 ? 9.396 -1.485 -8.637 1.00 93.56 102 HIS A CA 1
ATOM 836 C C . HIS A 1 102 ? 7.964 -1.738 -8.142 1.00 93.56 102 HIS A C 1
ATOM 838 O O . HIS A 1 102 ? 7.630 -1.352 -7.023 1.00 93.56 102 HIS A O 1
ATOM 844 N N . PHE A 1 103 ? 7.135 -2.448 -8.913 1.00 95.62 103 PHE A N 1
ATOM 845 C CA . PHE A 1 103 ? 5.745 -2.698 -8.525 1.00 95.62 103 PHE A CA 1
ATOM 846 C C . PHE A 1 103 ? 5.592 -3.556 -7.273 1.00 95.62 103 PHE A C 1
ATOM 848 O O . PHE A 1 103 ? 4.671 -3.321 -6.491 1.00 95.62 103 PHE A O 1
ATOM 855 N N . PHE A 1 104 ? 6.507 -4.493 -7.024 1.00 96.56 104 PHE A N 1
ATOM 856 C CA . PHE A 1 104 ? 6.540 -5.205 -5.748 1.00 96.56 104 PHE A CA 1
ATOM 857 C C . PHE A 1 104 ? 6.870 -4.274 -4.577 1.00 96.56 104 PHE A C 1
ATOM 859 O O . PHE A 1 104 ? 6.218 -4.363 -3.537 1.00 96.56 104 PHE A O 1
ATOM 866 N N . LEU A 1 105 ? 7.828 -3.355 -4.728 1.00 96.00 105 LEU A N 1
ATOM 867 C CA . LEU A 1 105 ? 8.158 -2.382 -3.679 1.00 96.00 105 LEU A CA 1
ATOM 868 C C . LEU A 1 105 ? 7.002 -1.418 -3.390 1.00 96.00 105 LEU A C 1
ATOM 870 O O . LEU A 1 105 ? 6.715 -1.145 -2.220 1.00 96.00 105 LEU A O 1
ATOM 874 N N . VAL A 1 106 ? 6.318 -0.940 -4.434 1.00 96.00 106 VAL A N 1
ATOM 875 C CA . VAL A 1 106 ? 5.110 -0.111 -4.304 1.00 96.00 106 VAL A CA 1
ATOM 876 C C . VAL A 1 106 ? 4.026 -0.885 -3.557 1.00 96.00 106 VAL A C 1
ATOM 878 O O . VAL A 1 106 ? 3.555 -0.417 -2.523 1.00 96.00 106 VAL A O 1
ATOM 881 N N . ALA A 1 107 ? 3.703 -2.104 -4.003 1.00 97.44 107 ALA A N 1
ATOM 882 C CA . ALA A 1 107 ? 2.672 -2.931 -3.381 1.00 97.44 107 ALA A CA 1
ATOM 883 C C . ALA A 1 107 ? 2.990 -3.251 -1.912 1.00 97.44 107 ALA A C 1
ATOM 885 O O . ALA A 1 107 ? 2.118 -3.137 -1.055 1.00 97.44 107 ALA A O 1
ATOM 886 N N . ILE A 1 108 ? 4.242 -3.600 -1.586 1.00 96.44 108 ILE A N 1
ATOM 887 C CA . ILE A 1 108 ? 4.678 -3.803 -0.194 1.00 96.44 108 ILE A CA 1
ATOM 888 C C . ILE A 1 108 ? 4.442 -2.539 0.636 1.00 96.44 108 ILE A C 1
ATOM 890 O O . ILE A 1 108 ? 3.897 -2.629 1.735 1.00 96.44 108 ILE A O 1
ATOM 894 N N . SER A 1 109 ? 4.838 -1.375 0.121 1.00 96.75 109 SER A N 1
ATOM 895 C CA . SER A 1 109 ? 4.745 -0.107 0.850 1.00 96.75 109 SER A CA 1
ATOM 896 C C . SER A 1 109 ? 3.294 0.314 1.076 1.00 96.75 109 SER A C 1
ATOM 898 O O . SER A 1 109 ? 2.901 0.609 2.205 1.00 96.75 109 SER A O 1
ATOM 900 N N . GLU A 1 110 ? 2.474 0.293 0.029 1.00 97.88 110 GLU A N 1
ATOM 901 C CA . GLU A 1 110 ? 1.075 0.703 0.103 1.00 97.88 110 GLU A CA 1
ATOM 902 C C . GLU A 1 110 ? 0.237 -0.269 0.934 1.00 97.88 110 GLU A C 1
ATOM 904 O O . GLU A 1 110 ? -0.499 0.160 1.824 1.00 97.88 110 GLU A O 1
ATOM 909 N N . GLU A 1 111 ? 0.379 -1.582 0.740 1.00 97.44 111 GLU A N 1
ATOM 910 C CA . GLU A 1 111 ? -0.369 -2.551 1.545 1.00 97.44 111 GLU A CA 1
ATOM 911 C C . GLU A 1 111 ? 0.068 -2.533 3.011 1.00 97.44 111 GLU A C 1
ATOM 913 O O . GLU A 1 111 ? -0.750 -2.725 3.913 1.00 97.44 111 GLU A O 1
ATOM 918 N N . TYR A 1 112 ? 1.332 -2.223 3.291 1.00 95.81 112 TYR A N 1
ATOM 919 C CA . TYR A 1 112 ? 1.776 -1.983 4.655 1.00 95.81 112 TY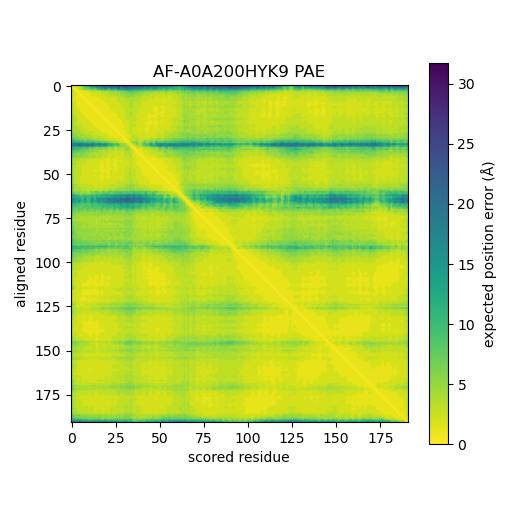R A CA 1
ATOM 920 C C . TYR A 1 112 ? 1.078 -0.773 5.293 1.00 95.81 112 TYR A C 1
ATOM 922 O O . TYR A 1 112 ? 0.564 -0.884 6.409 1.00 95.81 112 TYR A O 1
ATOM 930 N N . LEU A 1 113 ? 0.989 0.358 4.590 1.00 96.69 113 LEU A N 1
ATOM 931 C CA . LEU A 1 113 ? 0.297 1.543 5.095 1.00 96.69 113 LEU A CA 1
ATOM 932 C C . LEU A 1 113 ? -1.212 1.305 5.236 1.00 96.69 113 LEU A C 1
ATOM 934 O O . LEU A 1 113 ? -1.768 1.420 6.330 1.00 96.69 113 LEU A O 1
ATOM 938 N N . TYR A 1 114 ? -1.892 0.958 4.146 1.00 97.62 114 TYR A N 1
ATOM 939 C CA . TYR A 1 114 ? -3.352 0.929 4.123 1.00 97.62 114 TYR A CA 1
ATOM 940 C C . TYR A 1 114 ? -3.919 -0.294 4.829 1.00 97.62 114 TYR A C 1
ATOM 942 O O . TYR A 1 114 ? -4.910 -0.193 5.554 1.00 97.62 114 TYR A O 1
ATOM 950 N N . ARG A 1 115 ? -3.304 -1.464 4.634 1.00 95.62 115 ARG A N 1
ATOM 951 C CA . ARG A 1 115 ? -3.813 -2.722 5.187 1.00 95.62 115 ARG A CA 1
ATOM 952 C C . ARG A 1 115 ? -3.095 -3.002 6.497 1.00 95.62 115 ARG A C 1
ATOM 954 O O . ARG A 1 115 ? -3.755 -3.303 7.475 1.00 95.62 115 ARG A O 1
ATOM 961 N N . GLY A 1 116 ? -1.782 -2.843 6.587 1.00 94.25 116 GLY A N 1
ATOM 962 C CA . GLY A 1 116 ? -1.048 -3.058 7.837 1.00 94.25 116 GLY A CA 1
ATOM 963 C C . GLY A 1 116 ? -1.437 -2.085 8.956 1.00 94.25 116 GLY A C 1
ATOM 964 O O . GLY A 1 116 ? -1.787 -2.535 10.046 1.00 94.25 116 GLY A O 1
ATOM 965 N N . ILE A 1 117 ? -1.390 -0.778 8.687 1.00 94.94 117 ILE A N 1
ATOM 966 C CA . ILE A 1 117 ? -1.553 0.271 9.705 1.00 94.94 117 ILE A CA 1
ATOM 967 C C . ILE A 1 117 ? -2.990 0.802 9.752 1.00 94.94 117 ILE A C 1
ATOM 969 O O . ILE A 1 117 ? -3.650 0.687 10.784 1.00 94.94 117 ILE A O 1
ATOM 973 N N . ILE A 1 118 ? -3.483 1.380 8.652 1.00 95.88 118 ILE A N 1
ATOM 974 C CA . ILE A 1 118 ? -4.762 2.112 8.625 1.00 95.88 118 ILE A CA 1
ATOM 975 C C . ILE A 1 118 ? -5.937 1.178 8.913 1.00 95.88 118 ILE A C 1
ATOM 977 O O . ILE A 1 118 ? -6.741 1.463 9.798 1.00 95.88 118 ILE A O 1
ATOM 981 N N . TYR A 1 119 ? -6.021 0.036 8.223 1.00 95.69 119 TYR A N 1
ATOM 982 C CA . TYR A 1 119 ? -7.055 -0.960 8.505 1.00 95.69 119 TYR A CA 1
ATOM 983 C C . TYR A 1 119 ? -6.999 -1.410 9.966 1.00 95.69 119 TYR A C 1
ATOM 985 O O . TYR A 1 119 ? -8.039 -1.465 10.615 1.00 95.69 119 TYR A O 1
ATOM 993 N N . PHE A 1 120 ? -5.806 -1.733 10.490 1.00 93.50 120 PHE A N 1
ATOM 994 C CA . PHE A 1 120 ? -5.669 -2.188 11.876 1.00 93.50 120 PHE A CA 1
ATOM 995 C C . PHE A 1 120 ? -6.225 -1.138 12.837 1.00 93.50 120 PHE A C 1
ATOM 997 O O . PHE A 1 120 ? -7.084 -1.454 13.656 1.00 93.50 120 PHE A O 1
ATOM 1004 N N . ARG A 1 121 ? -5.816 0.121 12.667 1.00 92.38 121 ARG A N 1
ATOM 1005 C CA . ARG A 1 121 ? -6.252 1.223 13.522 1.00 92.38 121 ARG A CA 1
ATOM 1006 C C . ARG A 1 121 ? -7.768 1.418 13.489 1.00 92.38 121 ARG A C 1
ATOM 1008 O O . ARG A 1 121 ? -8.398 1.529 14.533 1.00 92.38 121 ARG A O 1
ATOM 1015 N N . LEU A 1 122 ? -8.364 1.384 12.298 1.00 95.00 122 LEU A N 1
ATOM 1016 C CA . LEU A 1 122 ? -9.815 1.457 12.129 1.00 95.00 122 LEU A CA 1
ATOM 1017 C C . LEU A 1 122 ? -10.536 0.253 12.759 1.00 95.00 122 LEU A C 1
ATOM 1019 O O . LEU A 1 122 ? -11.602 0.424 13.347 1.00 95.00 122 LEU A O 1
ATOM 1023 N N . SER A 1 123 ? -9.960 -0.949 12.675 1.00 93.75 123 SER A N 1
ATOM 1024 C CA . SER A 1 123 ? -10.548 -2.171 13.242 1.00 93.75 123 SER A CA 1
ATOM 1025 C C . SER A 1 123 ? -10.542 -2.223 14.772 1.00 93.75 123 SER A C 1
ATOM 1027 O O . SER A 1 123 ? -11.343 -2.953 15.347 1.00 93.75 123 SER A O 1
ATOM 1029 N N . GLU A 1 124 ? -9.703 -1.426 15.443 1.00 91.62 124 GLU A N 1
ATOM 1030 C CA . GLU A 1 124 ? -9.749 -1.298 16.908 1.00 91.62 124 GLU A CA 1
ATOM 1031 C C . GLU A 1 124 ? -11.041 -0.614 17.383 1.00 91.62 124 GLU A C 1
ATOM 1033 O O . GLU A 1 124 ? -11.535 -0.898 18.472 1.00 91.62 124 GLU A O 1
ATOM 1038 N N . GLU A 1 125 ? -11.616 0.262 16.554 1.00 93.19 125 GLU A N 1
ATOM 1039 C CA . GLU A 1 125 ? -12.767 1.097 16.917 1.00 93.19 125 GLU A CA 1
ATOM 1040 C C . GLU A 1 125 ? -14.067 0.673 16.210 1.00 93.19 125 GLU A C 1
ATOM 1042 O O . GLU A 1 125 ? -15.169 0.962 16.685 1.00 93.19 125 GLU A O 1
ATOM 1047 N N . ILE A 1 126 ? -13.968 -0.012 15.065 1.00 94.19 126 ILE A N 1
ATOM 1048 C CA . ILE A 1 126 ? -15.103 -0.404 14.221 1.00 94.19 126 ILE A CA 1
ATOM 1049 C C . ILE A 1 126 ? -15.283 -1.922 14.270 1.00 94.19 126 ILE A C 1
ATOM 1051 O O . ILE A 1 126 ? -14.464 -2.675 13.756 1.00 94.19 126 ILE A O 1
ATOM 1055 N N . LYS A 1 127 ? -16.420 -2.378 14.810 1.00 92.38 127 LYS A N 1
ATOM 1056 C CA . LYS A 1 127 ? -16.727 -3.817 14.940 1.00 92.38 127 LYS A CA 1
ATOM 1057 C C . LYS A 1 127 ? -16.955 -4.541 13.610 1.00 92.38 127 LYS A C 1
ATOM 1059 O O . LYS A 1 127 ? -16.778 -5.750 13.542 1.00 92.38 127 LYS A O 1
ATOM 1064 N N . SER A 1 128 ? -17.425 -3.836 12.581 1.00 96.31 128 SER A N 1
ATOM 1065 C CA . SER A 1 128 ? -17.744 -4.447 11.289 1.00 96.31 128 SER A CA 1
ATOM 1066 C C . SER A 1 128 ? -16.563 -4.352 10.333 1.00 96.31 128 SER A C 1
ATOM 1068 O O . SER A 1 128 ? -16.224 -3.265 9.863 1.00 96.31 128 SER A O 1
ATOM 1070 N N . GLU A 1 129 ? -15.986 -5.502 9.992 1.00 95.62 129 GLU A N 1
ATOM 1071 C CA . GLU A 1 129 ? -14.874 -5.604 9.041 1.00 95.62 129 GLU A CA 1
ATOM 1072 C C . GLU A 1 129 ? -15.236 -5.038 7.666 1.00 95.62 129 GLU A C 1
ATOM 1074 O O . GLU A 1 129 ? -14.413 -4.381 7.039 1.00 95.62 129 GLU A O 1
ATOM 1079 N N . ILE A 1 130 ? -16.488 -5.203 7.225 1.00 97.62 130 ILE A N 1
ATOM 1080 C CA . ILE A 1 130 ? -16.968 -4.642 5.954 1.00 97.62 130 ILE A CA 1
ATOM 1081 C C . ILE A 1 130 ? -16.831 -3.115 5.962 1.00 97.62 130 ILE A C 1
ATOM 1083 O O . ILE A 1 130 ? -16.316 -2.538 5.007 1.00 97.62 130 ILE A O 1
ATOM 1087 N N . PHE A 1 131 ? -17.232 -2.450 7.050 1.00 97.38 131 PHE A N 1
ATOM 1088 C CA . PHE A 1 131 ? -17.081 -0.998 7.162 1.00 97.38 131 PHE A CA 1
ATOM 1089 C C . PHE A 1 131 ? -15.609 -0.574 7.216 1.00 97.38 131 PHE A C 1
ATOM 1091 O O . PHE A 1 131 ? -15.247 0.423 6.594 1.00 97.38 131 PHE A O 1
ATOM 1098 N N . VAL A 1 132 ? -14.746 -1.338 7.894 1.00 97.69 132 VAL A N 1
ATOM 1099 C CA . VAL A 1 132 ? -13.296 -1.078 7.904 1.00 97.69 132 VAL A CA 1
ATOM 1100 C C . VAL A 1 132 ? -12.709 -1.204 6.497 1.00 97.69 132 VAL A C 1
ATOM 1102 O O . VAL A 1 132 ? -11.947 -0.331 6.073 1.00 97.69 132 VAL A O 1
ATOM 1105 N N . VAL A 1 133 ? -13.081 -2.247 5.746 1.00 98.50 133 VAL A N 1
ATOM 1106 C CA . VAL A 1 133 ? -12.669 -2.434 4.347 1.00 98.50 133 VAL A CA 1
ATOM 1107 C C . VAL A 1 133 ? -13.113 -1.243 3.508 1.00 98.50 133 VAL A C 1
ATOM 1109 O O . VAL A 1 133 ? -12.280 -0.654 2.827 1.00 98.50 133 VAL A O 1
ATOM 1112 N N . LEU A 1 134 ? -14.381 -0.835 3.585 1.00 98.56 134 LEU A N 1
ATOM 1113 C CA . LEU A 1 134 ? -14.890 0.288 2.794 1.00 98.56 134 LEU A CA 1
ATOM 1114 C C . LEU A 1 134 ? -14.161 1.597 3.121 1.00 98.56 134 LEU A C 1
ATOM 1116 O O . LEU A 1 134 ? -13.690 2.274 2.210 1.00 98.56 134 LEU A O 1
ATOM 1120 N N . ILE A 1 135 ? -13.998 1.930 4.405 1.00 98.31 135 ILE A N 1
ATOM 1121 C CA . ILE A 1 135 ? -13.333 3.173 4.820 1.00 98.31 135 ILE A CA 1
ATOM 1122 C C . ILE A 1 135 ? -11.855 3.158 4.421 1.00 98.31 135 ILE A C 1
ATOM 1124 O O . ILE A 1 135 ? -11.388 4.104 3.794 1.00 98.31 135 ILE A O 1
ATOM 1128 N N . SER A 1 136 ? -11.117 2.088 4.727 1.00 98.12 136 SER A N 1
ATOM 1129 C CA . SER A 1 136 ? -9.698 1.988 4.350 1.00 98.12 136 SER A CA 1
ATOM 1130 C C . SER A 1 136 ? -9.493 2.019 2.831 1.00 98.12 136 SER A C 1
ATOM 1132 O O . SER A 1 136 ? -8.534 2.628 2.360 1.00 98.12 136 SER A O 1
ATOM 1134 N N . SER A 1 137 ? -10.425 1.455 2.056 1.00 98.62 137 SER A N 1
ATOM 1135 C CA . SER A 1 137 ? -10.410 1.507 0.587 1.00 98.62 137 SER A CA 1
ATOM 1136 C C . SER A 1 137 ? -10.695 2.906 0.050 1.00 98.62 137 SER A C 1
ATOM 1138 O O . SER A 1 137 ? -10.045 3.326 -0.903 1.00 98.62 137 SER A O 1
ATOM 1140 N N . CYS A 1 138 ? -11.615 3.653 0.672 1.00 98.50 138 CYS A N 1
ATOM 1141 C CA . CYS A 1 138 ? -11.836 5.064 0.350 1.00 98.50 138 CYS A CA 1
ATOM 1142 C C . CYS A 1 138 ? -10.578 5.897 0.622 1.00 98.50 138 CYS A C 1
ATOM 1144 O O . CYS A 1 138 ? -10.197 6.718 -0.209 1.00 98.50 138 CYS A O 1
ATOM 1146 N N . ILE A 1 139 ? -9.920 5.682 1.767 1.00 98.50 139 ILE A N 1
ATOM 1147 C CA . ILE A 1 139 ? -8.688 6.403 2.116 1.00 98.50 139 ILE A CA 1
ATOM 1148 C C . ILE A 1 139 ? -7.591 6.090 1.092 1.00 98.50 139 ILE A C 1
ATOM 1150 O O . ILE A 1 139 ? -7.019 7.015 0.524 1.00 98.50 139 ILE A O 1
ATOM 1154 N N . PHE A 1 140 ? -7.366 4.811 0.783 1.00 98.44 140 PHE A N 1
ATOM 1155 C CA . PHE A 1 140 ? -6.444 4.385 -0.273 1.00 98.44 140 PHE A CA 1
ATOM 1156 C C . PHE A 1 140 ? -6.734 5.085 -1.607 1.00 98.44 140 PHE A C 1
ATOM 1158 O O . PHE A 1 140 ? -5.869 5.766 -2.146 1.00 98.44 140 PHE A O 1
ATOM 1165 N N . ALA A 1 141 ? -7.965 4.978 -2.110 1.00 98.19 141 ALA A N 1
ATOM 1166 C CA . ALA A 1 141 ? -8.308 5.456 -3.442 1.00 98.19 141 ALA A CA 1
ATOM 1167 C C . ALA A 1 141 ? -8.277 6.985 -3.572 1.00 98.19 141 ALA A C 1
ATOM 1169 O O . ALA A 1 141 ? -7.790 7.491 -4.575 1.00 98.19 141 ALA A O 1
ATOM 1170 N N . PHE A 1 142 ? -8.802 7.725 -2.593 1.00 97.81 142 PHE A N 1
ATOM 1171 C CA . PHE A 1 142 ? -9.017 9.171 -2.735 1.00 97.81 142 PHE A CA 1
ATOM 1172 C C . PHE A 1 142 ? -7.970 10.031 -2.027 1.00 97.81 142 PHE A C 1
ATOM 1174 O O . PHE A 1 142 ? -7.681 11.129 -2.494 1.00 97.81 142 PHE A O 1
ATOM 1181 N N . PHE A 1 143 ? -7.389 9.549 -0.927 1.00 96.56 143 PHE A N 1
ATOM 1182 C CA . PHE A 1 143 ? -6.346 10.279 -0.200 1.00 96.56 143 PHE A CA 1
ATOM 1183 C C . PHE A 1 143 ? -4.953 9.784 -0.574 1.00 96.56 143 PHE A C 1
ATOM 1185 O O . PHE A 1 143 ? -4.046 10.597 -0.729 1.00 96.56 143 PHE A O 1
ATOM 1192 N N . GLY A 1 144 ? -4.798 8.479 -0.807 1.00 94.75 144 GLY A N 1
ATOM 1193 C CA . GLY A 1 144 ? -3.552 7.907 -1.310 1.00 94.75 144 GLY A CA 1
ATOM 1194 C C . GLY A 1 144 ? -3.204 8.332 -2.730 1.00 94.75 144 GLY A C 1
ATOM 1195 O O . GLY A 1 144 ? -2.031 8.469 -3.059 1.00 94.75 144 GLY A O 1
ATOM 1196 N N . HIS A 1 145 ? -4.220 8.619 -3.545 1.00 94.50 145 HIS A N 1
ATOM 1197 C CA . HIS A 1 145 ? -4.061 9.033 -4.939 1.00 94.50 145 HIS A CA 1
ATOM 1198 C C . HIS A 1 145 ? -4.767 10.363 -5.225 1.00 94.50 145 HIS A C 1
ATOM 1200 O O . HIS A 1 145 ? -5.414 10.535 -6.256 1.00 94.50 145 HIS A O 1
ATOM 1206 N N . MET A 1 146 ? -4.648 11.329 -4.310 1.00 89.81 146 MET A N 1
ATOM 1207 C CA . MET A 1 146 ? -5.287 12.647 -4.440 1.00 89.81 146 MET A CA 1
A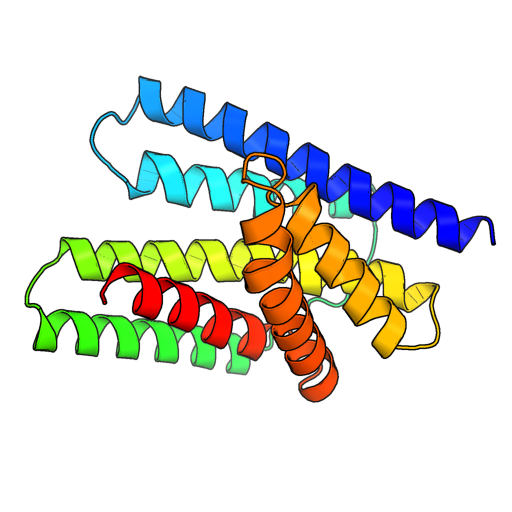TOM 1208 C C . MET A 1 146 ? -4.849 13.423 -5.700 1.00 89.81 146 MET A C 1
ATOM 1210 O O . MET A 1 146 ? -5.597 14.265 -6.187 1.00 89.81 146 MET A O 1
ATOM 1214 N N . GLY A 1 147 ? -3.662 13.135 -6.248 1.00 87.25 147 GLY A N 1
ATOM 1215 C CA . GLY A 1 147 ? -3.165 13.744 -7.490 1.00 87.25 147 GLY A CA 1
ATOM 1216 C C . GLY A 1 147 ? -3.778 13.182 -8.779 1.00 87.25 147 GLY A C 1
ATOM 1217 O O . GLY A 1 147 ? -3.500 13.697 -9.857 1.00 87.25 147 GLY A O 1
ATOM 1218 N N . GLU A 1 148 ? -4.600 12.138 -8.683 1.00 92.50 148 GLU A N 1
ATOM 1219 C CA . GLU A 1 148 ? -5.174 11.429 -9.826 1.00 92.50 148 GLU A CA 1
ATOM 1220 C C . GLU A 1 148 ? -6.627 11.855 -10.097 1.00 92.50 148 GLU A C 1
ATOM 1222 O O . GLU A 1 148 ? -7.335 12.280 -9.177 1.00 92.50 148 GLU A O 1
ATOM 1227 N N . PRO A 1 149 ? -7.137 11.704 -11.336 1.00 96.44 149 PRO A N 1
ATOM 1228 C CA . PRO A 1 149 ? -8.515 12.066 -11.633 1.00 96.44 149 PRO A CA 1
ATOM 1229 C C . PRO A 1 149 ? -9.515 11.243 -10.813 1.00 96.44 149 PRO A C 1
ATOM 1231 O O . PRO A 1 149 ? -9.429 10.016 -10.726 1.00 96.44 149 PRO A O 1
ATOM 1234 N N . PHE A 1 150 ? -10.528 11.924 -10.271 1.00 95.50 150 PHE A N 1
ATOM 1235 C CA . PHE A 1 150 ? -11.515 11.330 -9.366 1.00 95.50 150 PHE A CA 1
ATOM 1236 C C . PHE A 1 150 ? -12.177 10.060 -9.925 1.00 95.50 150 PHE A C 1
ATOM 1238 O O . PHE A 1 150 ? -12.359 9.086 -9.197 1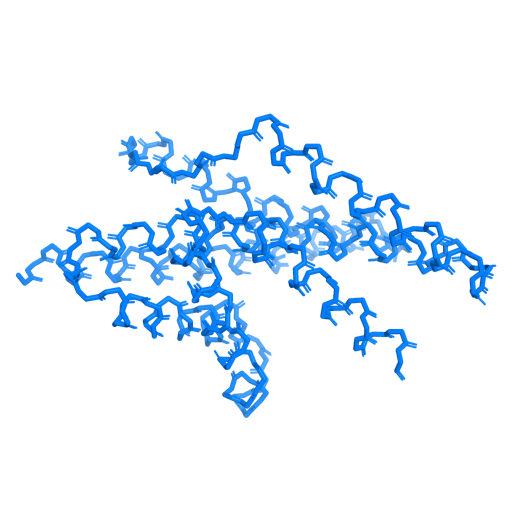.00 95.50 150 PHE A O 1
ATOM 1245 N N . TYR A 1 151 ? -12.509 10.041 -11.220 1.00 96.75 151 TYR A N 1
ATOM 1246 C CA . TYR A 1 151 ? -13.154 8.887 -11.848 1.00 96.75 151 TYR A CA 1
ATOM 1247 C C . TYR A 1 151 ? -12.238 7.656 -11.912 1.00 96.75 151 TYR A C 1
ATOM 1249 O O . TYR A 1 151 ? -12.729 6.545 -11.723 1.00 96.75 151 TYR A O 1
ATOM 1257 N N . TYR A 1 152 ? -10.920 7.825 -12.096 1.00 95.50 152 TYR A N 1
ATOM 1258 C CA . TYR A 1 152 ? -9.979 6.701 -12.020 1.00 95.50 152 TYR A CA 1
ATOM 1259 C C . TYR A 1 152 ? -9.925 6.130 -10.602 1.00 95.50 152 TYR A C 1
ATOM 1261 O O . TYR A 1 152 ? -9.930 4.911 -10.412 1.00 95.50 152 TYR A O 1
ATOM 1269 N N . ASN A 1 153 ? -9.935 7.011 -9.599 1.00 97.38 153 ASN A N 1
ATOM 1270 C CA . ASN A 1 153 ? -9.949 6.606 -8.198 1.00 97.38 153 ASN A CA 1
ATOM 1271 C C . ASN A 1 153 ? -11.235 5.849 -7.847 1.00 97.38 153 ASN A C 1
ATOM 1273 O O . ASN A 1 153 ? -11.172 4.814 -7.189 1.00 97.38 153 ASN A O 1
ATOM 1277 N N . LEU A 1 154 ? -12.385 6.310 -8.339 1.00 97.75 154 LEU A N 1
ATOM 1278 C CA . LEU A 1 154 ? -13.676 5.682 -8.076 1.00 97.75 154 LEU A CA 1
ATOM 1279 C C . LEU A 1 154 ? -13.857 4.338 -8.799 1.00 97.75 154 LEU A C 1
ATOM 1281 O O . LEU A 1 154 ? -14.369 3.402 -8.194 1.00 97.75 154 LEU A O 1
ATOM 1285 N N . ILE A 1 155 ? -13.480 4.239 -10.077 1.00 97.38 155 ILE A N 1
ATOM 1286 C CA . ILE A 1 155 ? -13.795 3.069 -10.917 1.00 97.38 155 ILE A CA 1
ATOM 1287 C C . ILE A 1 155 ? -12.749 1.963 -10.779 1.00 97.38 155 ILE A C 1
ATOM 1289 O O . ILE A 1 155 ? -13.104 0.788 -10.813 1.00 97.38 155 ILE A O 1
ATOM 1293 N N . TYR A 1 156 ? -11.473 2.311 -10.600 1.00 95.81 156 TYR A N 1
ATOM 1294 C CA . TYR A 1 156 ? -10.397 1.318 -10.553 1.00 95.81 156 TYR A CA 1
ATOM 1295 C C . TYR A 1 156 ? -9.848 1.157 -9.139 1.00 95.81 156 TYR A C 1
ATOM 1297 O O . TYR A 1 156 ? -9.879 0.063 -8.575 1.00 95.81 156 TYR A O 1
ATOM 1305 N N . ARG A 1 157 ? -9.382 2.249 -8.522 1.00 97.00 157 ARG A N 1
ATOM 1306 C CA . ARG A 1 157 ? -8.634 2.157 -7.257 1.00 97.00 157 ARG A CA 1
ATOM 1307 C C . ARG A 1 157 ? -9.517 1.801 -6.069 1.00 97.00 157 ARG A C 1
ATOM 1309 O O . ARG A 1 157 ? -9.093 1.029 -5.216 1.00 97.00 157 ARG A O 1
ATOM 1316 N N . PHE A 1 158 ? -10.744 2.309 -6.010 1.00 98.50 158 PHE A N 1
ATOM 1317 C CA . PHE A 1 158 ? -11.663 1.991 -4.922 1.00 98.50 158 PHE A CA 1
ATOM 1318 C C . PHE A 1 158 ? -12.104 0.514 -4.947 1.00 98.50 158 PHE A C 1
ATOM 1320 O O . PHE A 1 158 ? -11.928 -0.151 -3.922 1.00 98.50 158 PHE A O 1
ATOM 1327 N N . PRO A 1 159 ? -12.550 -0.068 -6.082 1.00 98.44 159 PRO A N 1
ATOM 1328 C CA . PRO A 1 159 ? -12.834 -1.502 -6.167 1.00 98.44 159 PRO A CA 1
ATOM 1329 C C . PRO A 1 159 ? -11.623 -2.394 -5.886 1.00 98.44 159 PRO A C 1
ATOM 1331 O O . PRO A 1 159 ? -11.751 -3.376 -5.155 1.00 98.44 159 PRO A O 1
ATOM 1334 N N . LEU A 1 160 ? -10.435 -2.038 -6.388 1.00 98.12 160 LEU A N 1
ATOM 1335 C CA . LEU A 1 160 ? -9.196 -2.742 -6.035 1.00 98.12 160 LEU A CA 1
ATOM 1336 C C . LEU A 1 160 ? -8.901 -2.636 -4.546 1.00 98.12 160 LEU A C 1
ATOM 1338 O O . LEU A 1 160 ? -8.535 -3.618 -3.906 1.00 98.12 160 LEU A O 1
ATOM 1342 N N . GLY A 1 161 ? -9.128 -1.460 -3.969 1.00 98.44 161 GLY A N 1
ATOM 1343 C CA . GLY A 1 161 ? -8.945 -1.246 -2.552 1.00 98.44 161 GLY A CA 1
ATOM 1344 C C . GLY A 1 161 ? -9.821 -2.177 -1.715 1.00 98.44 161 GLY A C 1
ATOM 1345 O O . GLY A 1 161 ? -9.319 -2.761 -0.746 1.00 98.44 161 GLY A O 1
ATOM 1346 N N . ILE A 1 162 ? -11.081 -2.360 -2.134 1.00 98.75 162 ILE A N 1
ATOM 1347 C CA . ILE A 1 162 ? -12.031 -3.296 -1.522 1.00 98.75 162 ILE A CA 1
ATOM 1348 C C . ILE A 1 162 ? -11.529 -4.729 -1.677 1.00 98.75 162 ILE A C 1
ATOM 1350 O O . ILE A 1 162 ? -11.510 -5.469 -0.694 1.00 98.75 162 ILE A O 1
ATOM 1354 N N . LEU A 1 163 ? -11.085 -5.117 -2.877 1.00 98.56 163 LEU A N 1
ATOM 1355 C CA . LEU A 1 163 ? -10.516 -6.441 -3.136 1.00 98.56 163 LEU A CA 1
ATOM 1356 C C . LEU A 1 163 ? -9.339 -6.733 -2.193 1.00 98.56 163 LEU A C 1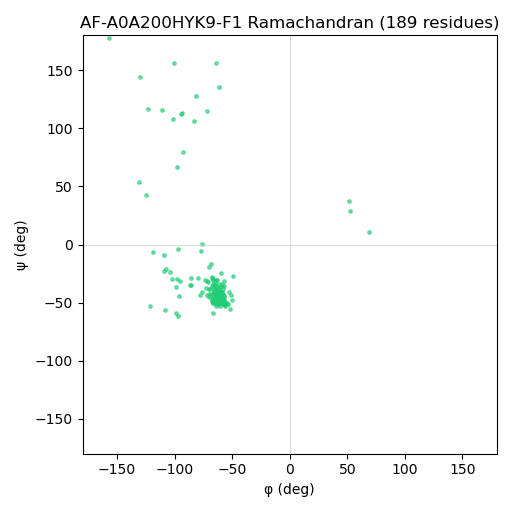
ATOM 1358 O O . LEU A 1 163 ? -9.320 -7.772 -1.534 1.00 98.56 163 LEU A O 1
ATOM 1362 N N . PHE A 1 164 ? -8.388 -5.807 -2.070 1.00 98.25 164 PHE A N 1
ATOM 1363 C CA . PHE A 1 164 ? -7.226 -5.952 -1.190 1.00 98.25 164 PHE A CA 1
ATOM 1364 C C . PHE A 1 164 ? -7.631 -5.999 0.288 1.00 98.25 164 PHE A C 1
ATOM 1366 O O . PHE A 1 164 ? -7.124 -6.825 1.050 1.00 98.25 164 PHE A O 1
ATOM 1373 N N . GLY A 1 165 ? -8.596 -5.171 0.699 1.00 97.56 165 GLY A N 1
ATOM 1374 C CA . GLY A 1 165 ? -9.163 -5.212 2.047 1.00 97.56 165 GLY A CA 1
ATOM 1375 C C . GLY A 1 165 ? -9.837 -6.551 2.361 1.00 97.56 165 GLY A C 1
ATOM 1376 O O . GLY A 1 165 ? -9.602 -7.127 3.421 1.00 97.56 165 GLY A O 1
ATOM 1377 N N . PHE A 1 166 ? -10.606 -7.103 1.423 1.00 97.88 166 PHE A N 1
ATOM 1378 C CA . PHE A 1 166 ? -11.236 -8.412 1.578 1.00 97.88 166 PHE A CA 1
ATOM 1379 C C . PHE A 1 166 ? -10.206 -9.547 1.645 1.00 97.88 166 PHE A C 1
ATOM 1381 O O . PHE A 1 166 ? -10.317 -10.439 2.486 1.00 97.88 166 PHE A O 1
ATOM 1388 N N . LEU A 1 167 ? -9.163 -9.501 0.807 1.00 96.88 167 LEU A N 1
ATOM 1389 C CA . LEU A 1 167 ? -8.054 -10.456 0.875 1.00 96.88 167 LEU A CA 1
ATOM 1390 C C . LEU A 1 167 ? -7.354 -10.403 2.234 1.00 96.88 167 LEU A C 1
ATOM 1392 O O . LEU A 1 167 ? -7.036 -11.455 2.792 1.00 96.88 167 LEU A O 1
ATOM 1396 N N . ARG A 1 168 ? -7.158 -9.204 2.796 1.00 94.62 168 ARG A N 1
ATOM 1397 C CA . ARG A 1 168 ? -6.616 -9.048 4.149 1.00 94.62 168 ARG A CA 1
ATOM 1398 C C . ARG A 1 168 ? -7.497 -9.751 5.175 1.00 94.62 168 ARG A C 1
ATOM 1400 O O . ARG A 1 168 ? -6.973 -10.544 5.949 1.00 94.62 168 ARG A O 1
ATOM 1407 N N . VAL A 1 169 ? -8.805 -9.486 5.170 1.00 95.06 169 VAL A N 1
ATOM 1408 C CA . VAL A 1 169 ? -9.762 -10.102 6.108 1.00 95.06 169 VAL A CA 1
ATOM 1409 C C . VAL A 1 169 ? -9.705 -11.624 6.012 1.00 95.06 169 VAL A C 1
ATOM 1411 O O . VAL A 1 169 ? -9.493 -12.311 7.006 1.00 95.06 169 VAL A O 1
ATOM 1414 N N . LYS A 1 170 ? -9.804 -12.158 4.791 1.00 94.50 170 LYS A N 1
ATOM 1415 C CA . LYS A 1 170 ? -9.841 -13.604 4.548 1.00 94.50 170 LYS A CA 1
ATOM 1416 C C . LYS A 1 170 ? -8.555 -14.321 4.960 1.00 94.50 170 LYS A C 1
ATOM 1418 O O . LYS A 1 170 ? -8.596 -15.503 5.287 1.00 94.50 170 LYS A O 1
ATOM 1423 N N . THR A 1 171 ? -7.412 -13.641 4.889 1.00 91.69 171 THR A N 1
ATOM 1424 C CA . THR A 1 171 ? -6.093 -14.267 5.082 1.00 91.69 171 THR A CA 1
ATOM 1425 C C . THR A 1 171 ? -5.409 -13.867 6.386 1.00 91.69 171 THR A C 1
ATOM 1427 O O . THR A 1 171 ? -4.386 -14.450 6.738 1.00 91.69 171 THR A O 1
ATOM 1430 N N . GLY A 1 172 ? -5.956 -12.885 7.106 1.00 90.19 172 GLY A N 1
ATOM 1431 C CA . GLY A 1 172 ? -5.405 -12.355 8.353 1.00 90.19 172 GLY A CA 1
ATOM 1432 C C . GLY A 1 172 ? -4.094 -11.575 8.190 1.00 90.19 172 GLY A C 1
ATOM 1433 O O . GLY A 1 172 ? -3.442 -11.266 9.184 1.00 90.19 172 GLY A O 1
ATOM 1434 N N . GLY A 1 173 ? -3.673 -11.256 6.961 1.00 91.00 173 GLY A N 1
ATOM 1435 C CA . GLY A 1 173 ? -2.387 -10.611 6.698 1.00 91.00 173 GLY A CA 1
ATOM 1436 C C . GLY A 1 173 ? -2.338 -9.856 5.374 1.00 91.00 173 GLY A C 1
ATOM 1437 O O . GLY A 1 173 ? -3.299 -9.831 4.613 1.00 91.00 173 GLY A O 1
ATOM 1438 N N . ILE A 1 174 ? -1.201 -9.213 5.096 1.00 94.94 174 ILE A N 1
ATOM 1439 C CA . ILE A 1 174 ? -1.026 -8.379 3.890 1.00 94.94 174 ILE A CA 1
ATOM 1440 C C . ILE A 1 174 ? -0.331 -9.089 2.729 1.00 94.94 174 ILE A C 1
ATOM 1442 O O . ILE A 1 174 ? -0.232 -8.541 1.643 1.00 94.94 174 ILE A O 1
ATOM 1446 N N . THR A 1 175 ? 0.110 -10.329 2.923 1.00 95.38 175 THR A N 1
ATOM 1447 C CA . THR A 1 175 ? 0.871 -11.096 1.927 1.00 95.38 175 THR A CA 1
ATOM 1448 C C . THR A 1 175 ? 0.127 -11.276 0.608 1.00 95.38 175 THR A C 1
ATOM 1450 O O . THR A 1 175 ? 0.677 -10.982 -0.446 1.00 95.38 175 THR A O 1
ATOM 1453 N N . TYR A 1 176 ? -1.127 -11.726 0.654 1.00 95.25 176 TYR A N 1
ATOM 1454 C CA . TYR A 1 176 ? -1.929 -11.906 -0.557 1.00 95.25 176 TYR A CA 1
ATOM 1455 C C . TYR A 1 176 ? -2.338 -10.576 -1.201 1.00 95.25 176 TYR A C 1
ATOM 1457 O O . TYR A 1 176 ? -2.193 -10.474 -2.418 1.00 95.25 176 TYR A O 1
ATOM 1465 N N . PRO A 1 177 ? -2.768 -9.547 -0.438 1.00 97.00 177 PRO A N 1
ATOM 1466 C CA . PRO A 1 177 ? -2.916 -8.198 -0.977 1.00 97.00 177 PRO A CA 1
ATOM 1467 C C . PRO A 1 177 ? -1.678 -7.707 -1.739 1.00 97.00 177 PRO A C 1
ATOM 1469 O O . PRO A 1 177 ? -1.823 -7.282 -2.877 1.00 97.00 177 PRO A O 1
ATOM 1472 N N . ILE A 1 178 ? -0.468 -7.857 -1.179 1.00 97.56 178 ILE A N 1
ATOM 1473 C CA . ILE A 1 178 ? 0.791 -7.443 -1.829 1.00 97.56 178 ILE A CA 1
ATOM 1474 C C . ILE A 1 178 ? 0.965 -8.124 -3.186 1.00 97.56 178 ILE A C 1
ATOM 1476 O O . ILE A 1 178 ? 1.245 -7.459 -4.178 1.00 97.56 178 ILE A O 1
ATOM 1480 N N . ILE A 1 179 ? 0.802 -9.448 -3.237 1.00 97.50 179 ILE A N 1
ATOM 1481 C CA . ILE A 1 179 ? 1.036 -10.225 -4.462 1.00 97.50 179 ILE A CA 1
ATOM 1482 C C . ILE A 1 179 ? 0.016 -9.849 -5.537 1.00 97.50 179 ILE A C 1
ATOM 1484 O O . ILE A 1 179 ? 0.391 -9.584 -6.676 1.00 97.50 179 ILE A O 1
ATOM 1488 N N . VAL A 1 180 ? -1.269 -9.788 -5.174 1.00 98.00 180 VAL A N 1
ATOM 1489 C CA . VAL A 1 180 ? -2.339 -9.448 -6.122 1.00 98.00 180 VAL A CA 1
ATOM 1490 C C . VAL A 1 180 ? -2.196 -8.007 -6.610 1.00 98.00 180 VAL A C 1
ATOM 1492 O O . VAL A 1 180 ? -2.367 -7.757 -7.799 1.00 98.00 180 VAL A O 1
ATOM 1495 N N . HIS A 1 181 ? -1.832 -7.075 -5.731 1.00 98.00 181 HIS A N 1
ATOM 1496 C CA . HIS A 1 181 ? -1.584 -5.683 -6.093 1.00 98.00 181 HIS A CA 1
ATOM 1497 C C . HIS A 1 181 ? -0.385 -5.561 -7.048 1.00 98.00 181 HIS A C 1
ATOM 1499 O O . HIS A 1 181 ? -0.519 -4.986 -8.128 1.00 98.00 181 HIS A O 1
ATOM 1505 N N . ALA A 1 182 ? 0.761 -6.165 -6.720 1.00 97.62 182 ALA A N 1
ATOM 1506 C CA . ALA A 1 182 ? 1.932 -6.149 -7.595 1.00 97.62 182 ALA A CA 1
ATOM 1507 C C . ALA A 1 182 ? 1.611 -6.739 -8.977 1.00 97.62 182 ALA A C 1
ATOM 1509 O O . ALA A 1 182 ? 1.958 -6.148 -9.996 1.00 97.62 182 ALA A O 1
ATOM 1510 N N . PHE A 1 183 ? 0.899 -7.869 -9.024 1.00 96.69 183 PHE A N 1
ATOM 1511 C CA . PHE A 1 183 ? 0.510 -8.507 -10.283 1.00 96.69 183 PHE A CA 1
ATOM 1512 C C . PHE A 1 183 ? -0.459 -7.656 -11.088 1.00 96.69 183 PHE A C 1
ATOM 1514 O O . PHE A 1 183 ? -0.289 -7.555 -12.298 1.00 96.69 183 PHE A O 1
ATOM 1521 N N . TYR A 1 184 ? -1.434 -7.023 -10.436 1.00 96.69 184 TYR A N 1
ATOM 1522 C CA . TYR A 1 184 ? -2.322 -6.080 -11.101 1.00 96.69 184 TYR A CA 1
ATOM 1523 C C . TYR A 1 184 ? -1.514 -4.970 -11.784 1.00 96.69 184 TYR A C 1
ATOM 1525 O O . TYR A 1 184 ? -1.654 -4.794 -12.990 1.00 96.69 184 TYR A O 1
ATOM 1533 N N . ASN A 1 185 ? -0.601 -4.311 -11.058 1.00 95.44 185 ASN A N 1
ATOM 1534 C CA . ASN A 1 185 ? 0.227 -3.232 -11.609 1.00 95.44 185 ASN A CA 1
ATOM 1535 C C . ASN A 1 185 ? 1.127 -3.710 -12.760 1.00 95.44 185 ASN A C 1
ATOM 1537 O O . ASN A 1 185 ? 1.238 -3.027 -13.775 1.00 95.44 185 ASN A O 1
ATOM 1541 N N . ILE A 1 186 ? 1.729 -4.897 -12.637 1.00 94.25 186 ILE A N 1
ATOM 1542 C CA . ILE A 1 186 ? 2.535 -5.509 -13.703 1.00 94.25 186 ILE A CA 1
ATOM 1543 C C . ILE A 1 186 ? 1.679 -5.759 -14.950 1.00 94.25 186 ILE A C 1
ATOM 1545 O O . ILE A 1 186 ? 2.072 -5.367 -16.045 1.00 94.25 186 ILE A O 1
ATOM 1549 N N . ILE A 1 187 ? 0.510 -6.390 -14.797 1.00 92.75 187 ILE A N 1
ATOM 1550 C CA . ILE A 1 187 ? -0.352 -6.768 -15.923 1.00 92.75 187 ILE A CA 1
ATOM 1551 C C . ILE A 1 187 ? -0.833 -5.527 -16.671 1.00 92.75 187 ILE A C 1
ATOM 1553 O O . ILE A 1 187 ? -0.639 -5.464 -17.877 1.00 92.75 187 ILE A O 1
ATOM 1557 N N . ILE A 1 188 ? -1.396 -4.531 -15.981 1.00 91.88 188 ILE A N 1
ATOM 1558 C CA . ILE A 1 188 ? -1.955 -3.343 -16.651 1.00 91.88 188 ILE A CA 1
ATOM 1559 C C . ILE A 1 188 ? -0.902 -2.440 -17.300 1.00 91.88 188 ILE A C 1
ATOM 1561 O O . ILE A 1 188 ? -1.260 -1.544 -18.053 1.00 91.88 188 ILE A O 1
ATOM 1565 N N . THR A 1 189 ? 0.370 -2.590 -16.922 1.00 89.00 189 THR A N 1
ATOM 1566 C CA . THR A 1 189 ? 1.450 -1.742 -17.444 1.00 89.00 189 THR A CA 1
ATOM 1567 C C . THR A 1 189 ? 2.160 -2.400 -18.619 1.00 89.00 189 THR A C 1
ATOM 1569 O O . THR A 1 189 ? 2.692 -1.710 -19.484 1.00 89.00 189 THR A O 1
ATOM 1572 N N . ILE A 1 190 ? 2.225 -3.732 -18.626 1.00 83.62 190 ILE A N 1
ATOM 1573 C CA . ILE A 1 190 ? 2.882 -4.496 -19.688 1.00 83.62 190 ILE A CA 1
ATOM 1574 C C . ILE A 1 190 ? 1.929 -4.760 -20.868 1.00 83.62 190 ILE A C 1
ATOM 1576 O O . ILE A 1 190 ? 2.407 -4.887 -21.995 1.00 83.62 190 ILE A O 1
ATOM 1580 N N . TRP A 1 191 ? 0.619 -4.851 -20.619 1.00 67.50 191 TRP A N 1
ATOM 1581 C CA . TRP A 1 191 ? -0.424 -5.047 -21.634 1.00 67.50 191 TRP A CA 1
ATOM 1582 C C . TRP A 1 191 ? -1.090 -3.732 -22.027 1.00 67.50 191 TRP A C 1
ATOM 1584 O O . TRP A 1 191 ? -1.344 -3.559 -23.240 1.00 67.50 191 TRP A O 1
#

Mean predicted aligned error: 3.86 Å